Protein AF-A0AA39IZP7-F1 (afdb_monomer)

Structure (mmCIF, N/CA/C/O backbone):
data_AF-A0AA39IZP7-F1
#
_entry.id   AF-A0AA39IZP7-F1
#
loop_
_atom_site.group_PDB
_atom_site.id
_atom_site.type_symbol
_atom_site.label_atom_id
_atom_site.label_alt_id
_atom_site.label_comp_id
_atom_site.label_asym_id
_atom_site.label_entity_id
_atom_site.label_seq_id
_atom_site.pdbx_PDB_ins_code
_atom_site.Cartn_x
_atom_site.Cartn_y
_atom_site.Cartn_z
_atom_site.occupancy
_atom_site.B_iso_or_equiv
_atom_site.auth_seq_id
_atom_site.auth_comp_id
_atom_site.auth_asym_id
_atom_site.auth_atom_id
_atom_site.pdbx_PDB_model_num
ATOM 1 N N . MET A 1 1 ? -2.141 -67.657 92.768 1.00 45.16 1 MET A N 1
ATOM 2 C CA . MET A 1 1 ? -2.250 -67.208 91.361 1.00 45.16 1 MET A CA 1
ATOM 3 C C . MET A 1 1 ? -2.708 -65.754 91.384 1.00 45.16 1 MET A C 1
ATOM 5 O O . MET A 1 1 ? -3.877 -65.515 91.605 1.00 45.16 1 MET A O 1
ATOM 9 N N . MET A 1 2 ? -1.840 -64.753 91.538 1.00 33.88 2 MET A N 1
ATOM 10 C CA . MET A 1 2 ? -0.719 -64.334 90.685 1.00 33.88 2 MET A CA 1
ATOM 11 C C . MET A 1 2 ? -1.188 -63.638 89.393 1.00 33.88 2 MET A C 1
ATOM 13 O O . MET A 1 2 ? -1.461 -64.330 88.425 1.00 33.88 2 MET A O 1
ATOM 17 N N . ARG A 1 3 ? -1.143 -62.286 89.435 1.00 35.78 3 ARG A N 1
ATOM 18 C CA . ARG A 1 3 ? -0.760 -61.336 88.356 1.00 35.78 3 ARG A CA 1
ATOM 19 C C . ARG A 1 3 ? -1.732 -61.235 87.151 1.00 35.78 3 ARG A C 1
ATOM 21 O O . ARG A 1 3 ? -2.250 -62.234 86.698 1.00 35.78 3 ARG A O 1
ATOM 28 N N . THR A 1 4 ? -2.055 -60.077 86.566 1.00 42.41 4 THR A N 1
ATOM 29 C CA . THR A 1 4 ? -1.317 -58.808 86.459 1.00 42.41 4 THR A CA 1
ATOM 30 C C . THR A 1 4 ? -2.225 -57.712 85.888 1.00 42.41 4 THR A C 1
ATOM 32 O O . THR A 1 4 ? -2.911 -57.923 84.895 1.00 42.41 4 THR A O 1
ATOM 35 N N . VAL A 1 5 ? -2.143 -56.530 86.495 1.00 46.50 5 VAL A N 1
ATOM 36 C CA . VAL A 1 5 ? -2.303 -55.213 85.859 1.00 46.50 5 VAL A CA 1
ATOM 37 C C . VAL A 1 5 ? -1.156 -55.009 84.856 1.00 46.50 5 VAL A C 1
ATOM 39 O O . VAL A 1 5 ? -0.044 -55.427 85.170 1.00 46.50 5 VAL A O 1
ATOM 42 N N . ASN A 1 6 ? -1.406 -54.383 83.696 1.00 38.59 6 ASN A N 1
ATOM 43 C CA . ASN A 1 6 ? -0.514 -53.417 83.015 1.00 38.59 6 ASN A CA 1
ATOM 44 C C . ASN A 1 6 ? -1.171 -52.919 81.710 1.00 38.59 6 ASN A C 1
ATOM 46 O O . ASN A 1 6 ? -1.618 -53.725 80.904 1.00 38.59 6 ASN A O 1
ATOM 50 N N . LEU A 1 7 ? -1.447 -51.619 81.562 1.00 38.25 7 LEU A N 1
ATOM 51 C CA . LEU A 1 7 ? -0.525 -50.533 81.166 1.00 38.25 7 LEU A CA 1
ATOM 52 C C . LEU A 1 7 ? -0.015 -50.674 79.724 1.00 38.25 7 LEU A C 1
ATOM 54 O O . LEU A 1 7 ? 0.771 -51.579 79.457 1.00 38.25 7 LEU A O 1
ATOM 58 N N . SER A 1 8 ? -0.380 -49.721 78.854 1.00 38.19 8 SER A N 1
ATOM 59 C CA . SER A 1 8 ? 0.515 -48.960 77.945 1.00 38.19 8 SER A CA 1
ATOM 60 C C . SER A 1 8 ? -0.336 -48.163 76.944 1.00 38.19 8 SER A C 1
ATOM 62 O O . SER A 1 8 ? -1.109 -48.746 76.200 1.00 38.19 8 SER A O 1
ATOM 64 N N . PHE A 1 9 ? -0.453 -46.840 77.076 1.00 36.88 9 PHE A N 1
ATOM 65 C CA . PHE A 1 9 ? 0.483 -45.764 76.693 1.00 36.88 9 PHE A CA 1
ATOM 66 C C . PHE A 1 9 ? 0.055 -45.102 75.370 1.00 36.88 9 PHE A C 1
ATOM 68 O O . PHE A 1 9 ? 0.127 -45.699 74.307 1.00 36.88 9 PHE A O 1
ATOM 75 N N . ALA A 1 10 ? -0.411 -43.858 75.512 1.00 47.16 10 ALA A N 1
ATOM 76 C CA . ALA A 1 10 ? -0.280 -42.710 74.613 1.00 47.16 10 ALA A CA 1
ATOM 77 C C . ALA A 1 10 ? -0.063 -42.943 73.101 1.00 47.16 10 ALA A C 1
ATOM 79 O O . ALA A 1 10 ? 1.008 -43.361 72.676 1.00 47.16 10 ALA A O 1
ATOM 80 N N . LEU A 1 11 ? -0.992 -42.427 72.290 1.00 38.66 11 LEU A N 1
ATOM 81 C CA . LEU A 1 11 ? -0.646 -41.721 71.050 1.00 38.66 11 LEU A CA 1
ATOM 82 C C . LEU A 1 11 ? -1.736 -40.668 70.780 1.00 38.66 11 LEU A C 1
ATOM 84 O O . LEU A 1 11 ? -2.876 -40.994 70.475 1.00 38.66 11 LEU A O 1
ATOM 88 N N . LEU A 1 12 ? -1.519 -39.438 71.240 1.00 40.06 12 LEU A N 1
ATOM 89 C CA . LEU A 1 12 ? -1.163 -38.302 70.383 1.00 40.06 12 LEU A CA 1
ATOM 90 C C . LEU A 1 12 ? -2.133 -38.088 69.202 1.00 40.06 12 LEU A C 1
ATOM 92 O O . LEU A 1 12 ? -2.030 -38.712 68.153 1.00 40.06 12 LEU A O 1
ATOM 96 N N . SER A 1 13 ? -3.062 -37.156 69.425 1.00 49.19 13 SER A N 1
ATOM 97 C CA . SER A 1 13 ? -3.463 -36.086 68.503 1.00 49.19 13 SER A CA 1
ATOM 98 C C . SER A 1 13 ? -2.966 -36.183 67.055 1.00 49.19 13 SER A C 1
ATOM 100 O O . SER A 1 13 ? -1.791 -35.929 66.829 1.00 49.19 13 SER A O 1
ATOM 102 N N . VAL A 1 14 ? -3.877 -36.339 66.090 1.00 45.97 14 VAL A N 1
ATOM 103 C CA . VAL A 1 14 ? -3.939 -35.467 64.899 1.00 45.97 14 VAL A CA 1
ATOM 104 C C . VAL A 1 14 ? -5.389 -35.459 64.395 1.00 45.97 14 VAL A C 1
ATOM 106 O O . VAL A 1 14 ? -5.770 -36.220 63.509 1.00 45.97 14 VAL A O 1
ATOM 109 N N . LEU A 1 15 ? -6.230 -34.592 64.966 1.00 46.38 15 LEU A N 1
ATOM 110 C CA . LEU A 1 15 ? -7.414 -34.128 64.249 1.00 46.38 15 LEU A CA 1
ATOM 111 C C . LEU A 1 15 ? -6.874 -33.203 63.153 1.00 46.38 15 LEU A C 1
ATOM 113 O O . LEU A 1 15 ? -6.526 -32.056 63.431 1.00 46.38 15 LEU A O 1
ATOM 117 N N . ASN A 1 16 ? -6.697 -33.733 61.942 1.00 46.88 16 ASN A N 1
ATOM 118 C CA . ASN A 1 16 ? -6.329 -32.934 60.779 1.00 46.88 16 ASN A CA 1
ATOM 119 C C . ASN A 1 16 ? -7.486 -31.975 60.485 1.00 46.88 16 ASN A C 1
ATOM 121 O O . ASN A 1 16 ? -8.409 -32.293 59.736 1.00 46.88 16 ASN A O 1
ATOM 125 N N . PHE A 1 17 ? -7.424 -30.791 61.091 1.00 46.75 17 PHE A N 1
ATOM 126 C CA . PHE A 1 17 ? -8.007 -29.584 60.535 1.00 46.75 17 PHE A CA 1
ATOM 127 C C . PHE A 1 17 ? -7.365 -29.387 59.155 1.00 46.75 17 PHE A C 1
ATOM 129 O O . PHE A 1 17 ? -6.347 -28.717 59.012 1.00 46.75 17 PHE A O 1
ATOM 136 N N . PHE A 1 18 ? -7.957 -29.980 58.119 1.00 47.97 18 PHE A N 1
ATOM 137 C CA . PHE A 1 18 ? -7.822 -29.459 56.765 1.00 47.97 18 PHE A CA 1
ATOM 138 C C . PHE A 1 18 ? -8.618 -28.151 56.713 1.00 47.97 18 PHE A C 1
ATOM 140 O O . PHE A 1 18 ? -9.682 -28.058 56.108 1.00 47.97 18 PHE A O 1
ATOM 147 N N . THR A 1 19 ? -8.112 -27.114 57.385 1.00 54.50 19 THR A N 1
ATOM 148 C CA . THR A 1 19 ? -8.356 -25.747 56.941 1.00 54.50 19 THR A CA 1
ATOM 149 C C . THR A 1 19 ? -7.751 -25.668 55.555 1.00 54.50 19 THR A C 1
ATOM 151 O O . THR A 1 19 ? -6.537 -25.529 55.405 1.00 54.50 19 THR A O 1
ATOM 154 N N . GLY A 1 20 ? -8.594 -25.824 54.536 1.00 53.75 20 GLY A N 1
ATOM 155 C CA . GLY A 1 20 ? -8.266 -25.339 53.211 1.00 53.75 20 GLY A CA 1
ATOM 156 C C . GLY A 1 20 ? -7.895 -23.877 53.383 1.00 53.75 20 GLY A C 1
ATOM 157 O O . GLY A 1 20 ? -8.749 -23.051 53.697 1.00 53.75 20 GLY A O 1
ATOM 158 N N . TYR A 1 21 ? -6.607 -23.570 53.263 1.00 53.75 21 TYR A N 1
ATOM 159 C CA . TYR A 1 21 ? -6.165 -22.206 53.075 1.00 53.75 21 TYR A CA 1
ATOM 160 C C . TYR A 1 21 ? -6.744 -21.777 51.731 1.00 53.75 21 TYR A C 1
ATOM 162 O O . TYR A 1 21 ? -6.144 -21.984 50.679 1.00 53.75 21 TYR A O 1
ATOM 170 N N . THR A 1 22 ? -7.951 -21.215 51.747 1.00 51.94 22 THR A N 1
ATOM 171 C CA . THR A 1 22 ? -8.350 -20.296 50.696 1.00 51.94 22 THR A CA 1
ATOM 172 C C . THR A 1 22 ? -7.320 -19.184 50.769 1.00 51.94 22 THR A C 1
ATOM 174 O O . THR A 1 22 ? -7.308 -18.411 51.730 1.00 51.94 22 THR A O 1
ATOM 177 N N . PHE A 1 23 ? -6.395 -19.152 49.814 1.00 56.09 23 PHE A N 1
ATOM 178 C CA . PHE A 1 23 ? -5.577 -17.975 49.592 1.00 56.09 23 PHE A CA 1
ATOM 179 C C . PHE A 1 23 ? -6.547 -16.843 49.262 1.00 56.09 23 PHE A C 1
ATOM 181 O O . PHE A 1 23 ? -6.962 -16.680 48.120 1.00 56.09 23 PHE A O 1
ATOM 188 N N . SER A 1 24 ? -6.966 -16.096 50.281 1.00 52.94 24 SER A N 1
ATOM 189 C CA . SER A 1 24 ? -7.618 -14.816 50.078 1.00 52.94 24 SER A CA 1
ATOM 190 C C . SER A 1 24 ? -6.504 -13.885 49.631 1.00 52.94 24 SER A C 1
ATOM 192 O O . SER A 1 24 ? -5.739 -13.368 50.448 1.00 52.94 24 SER A O 1
ATOM 194 N N . GLN A 1 25 ? -6.307 -13.790 48.318 1.00 62.78 25 GLN A N 1
ATOM 195 C CA . GLN A 1 25 ? -5.457 -12.744 47.787 1.00 62.78 25 GLN A CA 1
ATOM 196 C C . GLN A 1 25 ? -6.156 -11.430 48.110 1.00 62.78 25 GLN A C 1
ATOM 198 O O . GLN A 1 25 ? -7.318 -11.237 47.757 1.00 62.78 25 GLN A O 1
ATOM 203 N N . VAL A 1 26 ? -5.462 -10.539 48.818 1.00 52.69 26 VAL A N 1
ATOM 204 C CA . VAL A 1 26 ? -5.888 -9.145 48.895 1.00 52.69 26 VAL A CA 1
ATOM 205 C C . VAL A 1 26 ? -5.940 -8.667 47.452 1.00 52.69 26 VAL A C 1
ATOM 207 O O . VAL A 1 26 ? -4.900 -8.555 46.806 1.00 52.69 26 VAL A O 1
ATOM 210 N N . THR A 1 27 ? -7.142 -8.448 46.926 1.00 57.59 27 THR A N 1
ATOM 211 C CA . THR A 1 27 ? -7.325 -7.842 45.613 1.00 57.59 27 THR A CA 1
ATOM 212 C C . THR A 1 27 ? -6.821 -6.412 45.726 1.00 57.59 27 THR A C 1
ATOM 214 O O . THR A 1 27 ? -7.551 -5.514 46.148 1.00 57.59 27 THR A O 1
ATOM 217 N N . SER A 1 28 ? -5.541 -6.190 45.433 1.00 63.62 28 SER A N 1
ATOM 218 C CA . SER A 1 28 ? -5.051 -4.842 45.200 1.00 63.62 28 SER A CA 1
ATOM 219 C C . SER A 1 28 ? -5.748 -4.359 43.936 1.00 63.62 28 SER A C 1
ATOM 221 O O . SER A 1 28 ? -5.435 -4.830 42.842 1.00 63.62 28 SER A O 1
ATOM 223 N N . ILE A 1 29 ? -6.737 -3.480 44.097 1.00 67.38 29 ILE A N 1
ATOM 224 C CA . ILE A 1 29 ? -7.326 -2.764 42.970 1.00 67.38 29 ILE A CA 1
ATOM 225 C C . ILE A 1 29 ? -6.191 -2.086 42.186 1.00 67.38 29 ILE A C 1
ATOM 227 O O . ILE A 1 29 ? -5.282 -1.528 42.815 1.00 67.38 29 ILE A O 1
ATOM 231 N N . PRO A 1 30 ? -6.187 -2.168 40.843 1.00 71.75 30 PRO A N 1
ATOM 232 C CA . PRO A 1 30 ? -5.230 -1.429 40.036 1.00 71.75 30 PRO A CA 1
ATOM 233 C C . PRO A 1 30 ? -5.264 0.051 40.416 1.00 71.75 30 PRO A C 1
ATOM 235 O O . PRO A 1 30 ? -6.321 0.583 40.760 1.00 71.75 30 PRO A O 1
ATOM 238 N N . TYR A 1 31 ? -4.113 0.719 40.348 1.00 80.75 31 TYR A N 1
ATOM 239 C CA . TYR A 1 31 ? -4.096 2.173 40.447 1.00 80.75 31 TYR A CA 1
ATOM 240 C C . TYR A 1 31 ? -4.963 2.753 39.321 1.00 80.75 31 TYR A C 1
ATOM 242 O O . TYR A 1 31 ? -4.819 2.364 38.161 1.00 80.75 31 TYR A O 1
ATOM 250 N N . ASP A 1 32 ? -5.875 3.648 39.682 1.00 86.31 32 ASP A N 1
ATOM 251 C CA . ASP A 1 32 ? -6.824 4.292 38.777 1.00 86.31 32 ASP A CA 1
ATOM 252 C C . ASP A 1 32 ? -6.607 5.816 38.847 1.00 86.31 32 ASP A C 1
ATOM 254 O O . ASP A 1 32 ? -6.690 6.381 39.946 1.00 86.31 32 ASP A O 1
ATOM 258 N N . PRO A 1 33 ? -6.273 6.493 37.732 1.00 90.31 33 PRO A N 1
ATOM 259 C CA . PRO A 1 33 ? -6.048 5.938 36.392 1.00 90.31 33 PRO A CA 1
ATOM 260 C C . PRO A 1 33 ? -4.681 5.244 36.253 1.00 90.31 33 PRO A C 1
ATOM 262 O O . PRO A 1 33 ? -3.705 5.624 36.906 1.00 90.31 33 PRO A O 1
ATOM 265 N N . SER A 1 34 ? -4.580 4.266 35.347 1.00 92.88 34 SER A N 1
ATOM 266 C CA . SER A 1 34 ? -3.297 3.667 34.933 1.00 92.88 34 SER A CA 1
ATOM 267 C C . SER A 1 34 ? -3.192 3.489 33.415 1.00 92.88 34 SER A C 1
ATOM 269 O O . SER A 1 34 ? -4.206 3.291 32.748 1.00 92.88 34 SER A O 1
ATOM 271 N N . PRO A 1 35 ? -1.977 3.566 32.838 1.00 93.38 35 PRO A N 1
ATOM 272 C CA . PRO A 1 35 ? -1.781 3.317 31.416 1.00 93.38 35 PRO A CA 1
ATOM 273 C C . PRO A 1 35 ? -1.921 1.825 31.094 1.00 93.38 35 PRO A C 1
ATOM 275 O O . PRO A 1 35 ? -1.500 0.962 31.867 1.00 93.38 35 PRO A O 1
ATOM 278 N N . TYR A 1 36 ? -2.444 1.536 29.910 1.00 92.50 36 TYR A N 1
ATOM 279 C CA . TYR A 1 36 ? -2.572 0.204 29.340 1.00 92.50 36 TYR A CA 1
ATOM 280 C C . TYR A 1 36 ? -2.120 0.218 27.877 1.00 92.50 36 TYR A C 1
ATOM 282 O O . TYR A 1 36 ? -2.320 1.192 27.153 1.00 92.50 36 TYR A O 1
ATOM 290 N N . ALA A 1 37 ? -1.506 -0.870 27.431 1.00 93.62 37 ALA A N 1
ATOM 291 C CA . ALA A 1 37 ? -1.186 -1.066 26.027 1.00 93.62 37 ALA A CA 1
ATOM 292 C C . ALA A 1 37 ? -1.442 -2.523 25.653 1.00 93.62 37 ALA A C 1
ATOM 294 O O . ALA A 1 37 ? -1.097 -3.428 26.416 1.00 93.62 37 ALA A O 1
ATOM 295 N N . ALA A 1 38 ? -2.019 -2.731 24.476 1.00 92.25 38 ALA A N 1
ATOM 296 C CA . ALA A 1 38 ? -2.272 -4.047 23.913 1.00 92.25 38 ALA A CA 1
ATOM 297 C C . ALA A 1 38 ? -1.827 -4.091 22.456 1.00 92.25 38 ALA A C 1
ATOM 299 O O . ALA A 1 38 ? -1.949 -3.110 21.727 1.00 92.25 38 ALA A O 1
ATOM 300 N N . VAL A 1 39 ? -1.326 -5.251 22.050 1.00 93.88 39 VAL A N 1
ATOM 301 C CA . VAL A 1 39 ? -1.156 -5.631 20.650 1.00 93.88 39 VAL A CA 1
ATOM 302 C C . VAL A 1 39 ? -1.759 -7.018 20.513 1.00 93.88 39 VAL A C 1
ATOM 304 O O . VAL A 1 39 ? -1.524 -7.879 21.368 1.00 93.88 39 VAL A O 1
ATOM 307 N N . GLY A 1 40 ? -2.556 -7.232 19.478 1.00 93.56 40 GLY A N 1
ATOM 308 C CA . GLY A 1 40 ? -3.093 -8.549 19.181 1.00 93.56 40 GLY A CA 1
ATOM 309 C C . GLY A 1 40 ? -4.097 -8.521 18.046 1.00 93.56 40 GLY A C 1
ATOM 310 O O . GLY A 1 40 ? -4.432 -7.460 17.516 1.00 93.56 40 GLY A O 1
ATOM 311 N N . TYR A 1 41 ? -4.586 -9.707 17.706 1.00 94.81 41 TYR A N 1
ATOM 312 C CA . TYR A 1 41 ? -5.598 -9.863 16.677 1.00 94.81 41 TYR A CA 1
ATOM 313 C C . TYR A 1 41 ? -6.939 -9.283 17.123 1.00 94.81 41 TYR A C 1
ATOM 315 O O . TYR A 1 41 ? -7.382 -9.475 18.262 1.00 94.81 41 TYR A O 1
ATOM 323 N N . ILE A 1 42 ? -7.584 -8.588 16.195 1.00 95.06 42 ILE A N 1
ATOM 324 C CA . ILE A 1 42 ? -8.952 -8.116 16.324 1.00 95.06 42 ILE A CA 1
ATOM 325 C C . ILE A 1 42 ? -9.846 -9.351 16.317 1.00 95.06 42 ILE A C 1
ATOM 327 O O . ILE A 1 42 ? -9.845 -10.137 15.375 1.00 95.06 42 ILE A O 1
ATOM 331 N N . THR A 1 43 ? -10.596 -9.532 17.397 1.00 94.69 43 THR A N 1
ATOM 332 C CA . THR A 1 43 ? -11.578 -10.622 17.544 1.00 94.69 43 THR A CA 1
ATOM 333 C C . THR A 1 43 ? -13.012 -10.130 17.379 1.00 94.69 43 THR A C 1
ATOM 335 O O . THR A 1 43 ? -13.923 -10.923 17.159 1.00 94.69 43 THR A O 1
ATOM 338 N N . GLY A 1 44 ? -13.205 -8.815 17.453 1.00 94.44 44 GLY A N 1
ATOM 339 C CA . GLY A 1 44 ? -14.473 -8.140 17.251 1.00 94.44 44 GLY A CA 1
ATOM 340 C C . GLY A 1 44 ? -14.278 -6.631 17.314 1.00 94.44 44 GLY A C 1
ATOM 341 O O . GLY A 1 44 ? -13.330 -6.137 17.924 1.00 94.44 44 GLY A O 1
ATOM 342 N N . ALA A 1 45 ? -15.175 -5.908 16.664 1.00 96.00 45 ALA A N 1
ATOM 343 C CA . ALA A 1 45 ? -15.270 -4.464 16.735 1.00 96.00 45 ALA A CA 1
ATOM 344 C C . ALA A 1 45 ? -16.736 -4.071 16.534 1.00 96.00 45 ALA A C 1
ATOM 346 O O . ALA A 1 45 ? -17.472 -4.756 15.820 1.00 96.00 45 ALA A O 1
ATOM 347 N N . THR A 1 46 ? -17.170 -3.003 17.191 1.00 96.44 46 THR A N 1
ATOM 348 C CA . THR A 1 46 ? -18.541 -2.495 17.097 1.00 96.44 46 THR A CA 1
ATOM 349 C C . THR A 1 46 ? -18.544 -1.000 16.824 1.00 96.44 46 THR A C 1
ATOM 351 O O . THR A 1 46 ? -17.567 -0.301 17.108 1.00 96.44 46 THR A O 1
ATOM 354 N N . LEU A 1 47 ? -19.664 -0.520 16.293 1.00 97.00 47 LEU A N 1
ATOM 355 C CA . LEU A 1 47 ? -19.944 0.887 16.060 1.00 97.00 47 LEU A CA 1
ATOM 356 C C . LEU A 1 47 ? -21.202 1.270 16.843 1.00 97.00 47 LEU A C 1
ATOM 358 O O . LEU A 1 47 ? -22.252 0.654 16.660 1.00 97.00 47 LEU A O 1
ATOM 362 N N . ASP A 1 48 ? -21.116 2.287 17.702 1.00 96.00 48 ASP A N 1
ATOM 363 C CA . ASP A 1 48 ? -22.234 2.657 18.587 1.00 96.00 48 ASP A CA 1
ATOM 364 C C . ASP A 1 48 ? -23.420 3.269 17.820 1.00 96.00 48 ASP A C 1
ATOM 366 O O . ASP A 1 48 ? -24.579 3.138 18.216 1.00 96.00 48 ASP A O 1
ATOM 370 N N . ASN A 1 49 ? -23.129 3.987 16.734 1.00 94.00 49 ASN A N 1
ATOM 371 C CA . ASN A 1 49 ? -24.116 4.700 15.925 1.00 94.00 49 ASN A CA 1
ATOM 372 C C . ASN A 1 49 ? -23.593 4.880 14.497 1.00 94.00 49 ASN A C 1
ATOM 374 O O . ASN A 1 49 ? -22.711 5.709 14.279 1.00 94.00 49 ASN A O 1
ATOM 378 N N . SER A 1 50 ? -24.162 4.153 13.534 1.00 91.12 50 SER A N 1
ATOM 379 C CA . SER A 1 50 ? -23.752 4.220 12.124 1.00 91.12 50 SER A CA 1
ATOM 380 C C . SER A 1 50 ? -24.102 5.536 11.427 1.00 91.12 50 SER A C 1
ATOM 382 O O . SER A 1 50 ? -23.535 5.854 10.391 1.00 91.12 50 SER A O 1
ATOM 384 N N . SER A 1 51 ? -25.000 6.344 11.999 1.00 91.25 51 SER A N 1
ATOM 385 C CA . SER A 1 51 ? -25.354 7.658 11.445 1.00 91.25 51 SER A CA 1
A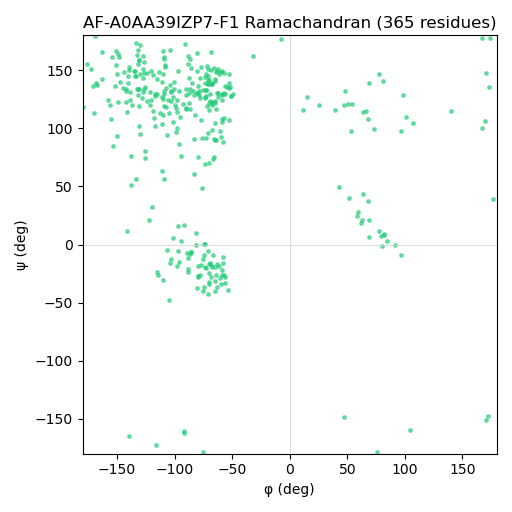TOM 386 C C . SER A 1 51 ? -24.422 8.793 11.897 1.00 91.25 51 SER A C 1
ATOM 388 O O . SER A 1 51 ? -24.580 9.922 11.434 1.00 91.25 51 SER A O 1
ATOM 390 N N . ASP A 1 52 ? -23.484 8.541 12.818 1.00 93.88 52 ASP A N 1
ATOM 391 C CA . ASP A 1 52 ? -22.511 9.534 13.295 1.00 93.88 52 ASP A CA 1
ATOM 392 C C . ASP A 1 52 ? -21.103 9.181 12.802 1.00 93.88 52 ASP A C 1
ATOM 394 O O . ASP A 1 52 ? -20.490 8.222 13.261 1.00 93.88 52 ASP A O 1
ATOM 398 N N . ILE A 1 53 ? -20.554 9.993 11.897 1.00 92.19 53 ILE A N 1
ATOM 399 C CA . ILE A 1 53 ? -19.212 9.770 11.336 1.00 92.19 53 ILE A CA 1
ATOM 400 C C . ILE A 1 53 ? -18.115 9.781 12.414 1.00 92.19 53 ILE A C 1
ATOM 402 O O . ILE A 1 53 ? -17.111 9.089 12.290 1.00 92.19 53 ILE A O 1
ATOM 406 N N . LEU A 1 54 ? -18.301 10.509 13.518 1.00 95.56 54 LEU A N 1
ATOM 407 C CA . LEU A 1 54 ? -17.333 10.535 14.620 1.00 95.56 54 LEU A CA 1
ATOM 408 C C . LEU A 1 54 ? -17.705 9.566 15.744 1.00 95.56 54 LEU A C 1
ATOM 410 O O . LEU A 1 54 ? -17.187 9.707 16.853 1.00 95.56 54 LEU A O 1
ATOM 414 N N . SER A 1 55 ? -18.607 8.618 15.485 1.00 96.25 55 SER A N 1
ATOM 415 C CA . SER A 1 55 ? -19.055 7.648 16.478 1.00 96.25 55 SER A CA 1
ATOM 416 C C . SER A 1 55 ? -17.902 6.815 17.031 1.00 96.25 55 SER A C 1
ATOM 418 O O . SER A 1 55 ? -16.892 6.579 16.368 1.00 96.25 55 SER A O 1
ATOM 420 N N . GLY A 1 56 ? -18.063 6.413 18.287 1.00 96.62 56 GLY A N 1
ATOM 421 C CA . GLY A 1 56 ? -17.172 5.478 18.952 1.00 96.62 56 GLY A CA 1
ATOM 422 C C . GLY A 1 56 ? -17.656 4.041 18.795 1.00 96.62 56 GLY A C 1
ATOM 423 O O . GLY A 1 56 ? -18.468 3.713 17.927 1.00 96.62 56 GLY A O 1
ATOM 424 N N . GLY A 1 57 ? -17.162 3.184 19.671 1.00 96.88 57 GLY A N 1
ATOM 425 C CA . GLY A 1 57 ? -17.595 1.801 19.742 1.00 96.88 57 GLY A CA 1
ATOM 426 C C . GLY A 1 57 ? -16.714 0.989 20.668 1.00 96.88 57 GLY A C 1
ATOM 427 O O . GLY A 1 57 ? -16.114 1.512 21.613 1.00 96.88 57 GLY A O 1
ATOM 428 N N . THR A 1 58 ? -16.597 -0.300 20.383 1.00 97.38 58 THR A N 1
ATOM 429 C CA . THR A 1 58 ? -15.710 -1.199 21.122 1.00 97.38 58 THR A CA 1
ATOM 430 C C . THR A 1 58 ? -14.784 -1.948 20.182 1.00 97.38 58 THR A C 1
ATOM 432 O O . THR A 1 58 ? -15.147 -2.269 19.055 1.00 97.38 58 THR A O 1
ATOM 435 N N . LEU A 1 59 ? -13.578 -2.231 20.660 1.00 97.38 59 LEU A N 1
ATOM 436 C CA . LEU A 1 59 ? -12.577 -3.047 19.991 1.00 97.38 59 LEU A CA 1
ATOM 437 C C . LEU A 1 59 ? -12.178 -4.190 20.923 1.00 97.38 59 LEU A C 1
ATOM 439 O O . LEU A 1 59 ? -11.730 -3.949 22.044 1.00 97.38 59 LEU A O 1
ATOM 443 N N . SER A 1 60 ? -12.313 -5.423 20.451 1.00 96.06 60 SER A N 1
ATOM 444 C CA . SER A 1 60 ? -12.035 -6.630 21.223 1.00 96.06 60 SER A CA 1
ATOM 445 C C . SER A 1 60 ? -10.715 -7.257 20.777 1.00 96.06 60 SER A C 1
ATOM 447 O O . SER A 1 60 ? -10.604 -7.781 19.663 1.00 96.06 60 SER A O 1
ATOM 449 N N . ILE A 1 61 ? -9.716 -7.254 21.662 1.00 94.44 61 ILE A N 1
ATOM 450 C CA . ILE A 1 61 ? 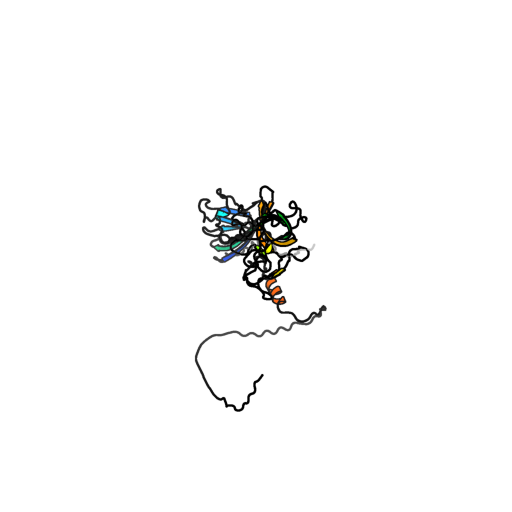-8.394 -7.866 21.442 1.00 94.44 61 ILE A CA 1
ATOM 451 C C . ILE A 1 61 ? -8.099 -8.796 22.616 1.00 94.44 61 ILE A C 1
ATOM 453 O O . ILE A 1 61 ? -8.226 -8.388 23.767 1.00 94.44 61 ILE A O 1
ATOM 457 N N . ASN A 1 62 ? -7.668 -10.034 22.357 1.00 87.81 62 ASN A N 1
ATOM 458 C CA . ASN A 1 62 ? -7.313 -11.002 23.409 1.00 87.81 62 ASN A CA 1
ATOM 459 C C . ASN A 1 62 ? -8.415 -11.181 24.484 1.00 87.81 62 ASN A C 1
ATOM 461 O O . ASN A 1 62 ? -8.109 -11.252 25.675 1.00 87.81 62 ASN A O 1
ATOM 465 N N . ASN A 1 63 ? -9.693 -11.212 24.076 1.00 87.00 63 ASN A N 1
ATOM 466 C CA . ASN A 1 63 ? -10.864 -11.278 24.968 1.00 87.00 63 ASN A CA 1
ATOM 467 C C . ASN A 1 63 ? -11.032 -10.075 25.924 1.00 87.00 63 ASN A C 1
ATOM 469 O O . ASN A 1 63 ? -11.747 -10.184 26.922 1.00 87.00 63 ASN A O 1
ATOM 473 N N . LEU A 1 64 ? -10.392 -8.940 25.638 1.00 92.06 64 LEU A N 1
ATOM 474 C CA . LEU A 1 64 ? -10.587 -7.678 26.347 1.00 92.06 64 LEU A CA 1
ATOM 475 C C . LEU A 1 64 ? -11.290 -6.676 25.439 1.00 92.06 64 LEU A C 1
ATOM 477 O O . LEU A 1 64 ? -10.810 -6.394 24.342 1.00 92.06 64 LEU A O 1
ATOM 481 N N . ASP A 1 65 ? -12.384 -6.112 25.942 1.00 95.88 65 ASP A N 1
ATOM 482 C CA . ASP A 1 65 ? -13.105 -5.037 25.273 1.00 95.88 65 ASP A CA 1
ATOM 483 C C . ASP A 1 65 ? -12.510 -3.688 25.671 1.00 95.88 65 ASP A C 1
ATOM 485 O O . ASP A 1 65 ? -12.452 -3.316 26.849 1.00 95.88 65 ASP A O 1
ATOM 489 N N . ILE A 1 66 ? -12.059 -2.954 24.662 1.00 97.50 66 ILE A N 1
ATOM 490 C CA . ILE A 1 66 ? -11.507 -1.615 24.785 1.00 97.50 66 ILE A CA 1
ATOM 491 C C . ILE A 1 66 ? -12.503 -0.644 24.161 1.00 97.50 66 ILE A C 1
ATOM 493 O O . ILE A 1 66 ? -12.898 -0.794 23.007 1.00 97.50 66 ILE A O 1
ATOM 497 N N . ILE A 1 67 ? -12.910 0.362 24.926 1.00 97.94 67 ILE A N 1
ATOM 498 C CA . ILE A 1 67 ? -13.809 1.417 24.470 1.00 97.94 67 ILE A CA 1
ATOM 499 C C . ILE A 1 67 ? -13.041 2.332 23.524 1.00 97.94 67 ILE A C 1
ATOM 501 O O . ILE A 1 67 ? -11.987 2.866 23.884 1.00 97.94 67 ILE A O 1
ATOM 505 N N . ILE A 1 68 ? -13.611 2.549 22.345 1.00 97.88 68 ILE A N 1
ATOM 506 C CA . ILE A 1 68 ? -13.198 3.563 21.387 1.00 97.88 68 ILE A CA 1
ATOM 507 C C . ILE A 1 68 ? -14.072 4.799 21.616 1.00 97.88 68 ILE A C 1
ATOM 509 O O . ILE A 1 68 ? -15.271 4.757 21.339 1.00 97.88 68 ILE A O 1
ATOM 513 N N . PRO A 1 69 ? -13.528 5.904 22.156 1.00 97.19 69 PRO A N 1
ATOM 514 C CA . PRO A 1 69 ? -14.312 7.109 22.375 1.00 97.19 69 PRO A CA 1
ATOM 515 C C . PRO A 1 69 ? -14.780 7.737 21.064 1.00 97.19 69 PRO A C 1
ATOM 517 O O . PRO A 1 69 ? -14.079 7.710 20.053 1.00 97.19 69 PRO A O 1
ATOM 520 N N . ARG A 1 70 ? -15.919 8.428 21.128 1.00 96.88 70 ARG A N 1
ATOM 521 C CA . ARG A 1 70 ? -16.362 9.346 20.075 1.00 96.88 70 ARG A CA 1
ATOM 522 C C . ARG A 1 70 ? -15.258 10.361 19.736 1.00 96.88 70 ARG A C 1
ATOM 524 O O . ARG A 1 70 ? -14.643 10.932 20.641 1.00 96.88 70 ARG A O 1
ATOM 531 N N . ASN A 1 71 ? -15.080 10.657 18.452 1.00 95.81 71 ASN A N 1
ATOM 532 C CA . ASN A 1 71 ? -14.028 11.503 17.867 1.00 95.81 71 ASN A CA 1
ATOM 533 C C . ASN A 1 71 ? -12.602 10.930 17.934 1.00 95.81 71 ASN A C 1
ATOM 535 O O . ASN A 1 71 ? -11.662 11.652 17.590 1.00 95.81 71 ASN A O 1
ATOM 539 N N . LEU A 1 72 ? -12.405 9.681 18.374 1.00 95.75 72 LEU A N 1
ATOM 540 C CA . LEU A 1 72 ? -11.100 9.047 18.221 1.00 95.75 72 LEU A CA 1
ATOM 541 C C . LEU A 1 72 ? -10.854 8.758 16.737 1.00 95.75 72 LEU A C 1
ATOM 543 O O . LEU A 1 72 ? -11.687 8.148 16.068 1.00 95.75 72 LEU A O 1
ATOM 547 N N . LEU A 1 73 ? -9.691 9.181 16.250 1.00 95.50 73 LEU A N 1
ATOM 548 C CA . LEU A 1 73 ? -9.206 8.834 14.922 1.00 95.50 73 LEU A CA 1
ATOM 549 C C . LEU A 1 73 ? -8.180 7.708 15.032 1.00 95.50 73 LEU A C 1
ATOM 551 O O . LEU A 1 73 ? -7.343 7.694 15.938 1.00 95.50 73 LEU A O 1
ATOM 555 N N . VAL A 1 74 ? -8.261 6.777 14.096 1.00 94.88 74 VAL A N 1
ATOM 556 C CA . VAL A 1 74 ? -7.418 5.596 13.978 1.00 94.88 74 VAL A CA 1
ATOM 557 C C . VAL A 1 74 ? -6.293 5.857 12.986 1.00 94.88 74 VAL A C 1
ATOM 559 O O . VAL A 1 74 ? -6.430 6.606 12.016 1.00 94.88 74 VAL A O 1
ATOM 562 N N . ASN A 1 75 ? -5.165 5.206 13.229 1.00 93.12 75 ASN A N 1
ATOM 563 C CA . ASN A 1 75 ? -4.026 5.183 12.334 1.00 93.12 75 ASN A CA 1
ATOM 564 C C . ASN A 1 75 ? -4.034 3.884 11.513 1.00 93.12 75 ASN A C 1
ATOM 566 O O . ASN A 1 75 ? -3.891 2.796 12.072 1.00 93.12 75 ASN A O 1
ATOM 570 N N . THR A 1 76 ? -4.152 3.994 10.192 1.00 90.69 76 THR A N 1
ATOM 571 C CA . THR A 1 76 ? -3.771 2.916 9.265 1.00 90.69 76 THR A CA 1
ATOM 572 C C . THR A 1 76 ? -2.300 3.112 8.864 1.00 90.69 76 THR A C 1
ATOM 574 O O . THR A 1 76 ? -1.692 4.117 9.254 1.00 90.69 76 THR A O 1
ATOM 577 N N . PRO A 1 77 ? -1.663 2.177 8.131 1.00 85.56 77 PRO A N 1
ATOM 578 C CA . PRO A 1 77 ? -0.238 2.292 7.818 1.00 85.56 77 PRO A CA 1
ATOM 579 C C . PRO A 1 77 ? 0.168 3.587 7.098 1.00 85.56 77 PRO A C 1
ATOM 581 O O . PRO A 1 77 ? 1.258 4.095 7.359 1.00 85.56 77 PRO A O 1
ATOM 584 N N . SER A 1 78 ? -0.706 4.137 6.251 1.00 82.62 78 SER A N 1
ATOM 585 C CA . SER A 1 78 ? -0.428 5.361 5.482 1.00 82.62 78 SER A CA 1
ATOM 586 C C . SER A 1 78 ? -1.318 6.545 5.841 1.00 82.62 78 SER A C 1
ATOM 588 O O . SER A 1 78 ? -0.910 7.682 5.623 1.00 82.62 78 SER A O 1
ATOM 590 N N . LEU A 1 79 ? -2.514 6.320 6.396 1.00 83.94 79 LEU A N 1
ATOM 591 C CA . LEU A 1 79 ? -3.425 7.400 6.768 1.00 83.94 79 LEU A CA 1
ATOM 592 C C . LEU A 1 79 ? -3.444 7.581 8.283 1.00 83.94 79 LEU A C 1
ATOM 594 O O . LEU A 1 79 ? -3.738 6.670 9.057 1.00 83.94 79 LEU A O 1
ATOM 598 N N . THR A 1 80 ? -3.159 8.804 8.720 1.00 78.19 80 THR A N 1
ATOM 599 C CA . THR A 1 80 ? -3.107 9.167 10.138 1.00 78.19 80 THR A CA 1
ATOM 600 C C . THR A 1 80 ? -4.288 10.054 10.527 1.00 78.19 80 THR A C 1
ATOM 602 O O . THR A 1 80 ? -4.056 11.174 10.968 1.00 78.19 80 THR A O 1
ATOM 605 N N . ALA A 1 81 ? -5.530 9.611 10.301 1.00 86.56 81 ALA A N 1
ATOM 606 C CA . ALA A 1 81 ? -6.758 10.306 10.730 1.00 86.56 81 ALA A CA 1
ATOM 607 C C . ALA A 1 81 ? -8.048 9.589 10.258 1.00 86.56 81 ALA A C 1
ATOM 609 O O . ALA A 1 81 ? -8.994 10.256 9.851 1.00 86.56 81 ALA A O 1
ATOM 610 N N . VAL A 1 82 ? -8.104 8.255 10.269 1.00 93.12 82 VAL A N 1
ATOM 611 C CA . VAL A 1 82 ? -9.300 7.521 9.808 1.00 93.12 82 VAL A CA 1
ATOM 612 C C . VAL A 1 82 ? -10.363 7.548 10.903 1.00 93.12 82 VAL A C 1
ATOM 614 O O . VAL A 1 82 ? -10.058 7.244 12.059 1.00 93.12 82 VAL A O 1
ATOM 617 N N . ALA A 1 83 ? -11.597 7.939 10.592 1.00 94.75 83 ALA A N 1
ATOM 618 C CA . ALA A 1 83 ? -12.653 7.925 11.601 1.00 94.75 83 ALA A CA 1
ATOM 619 C C . ALA A 1 83 ? -13.032 6.475 11.938 1.00 94.75 83 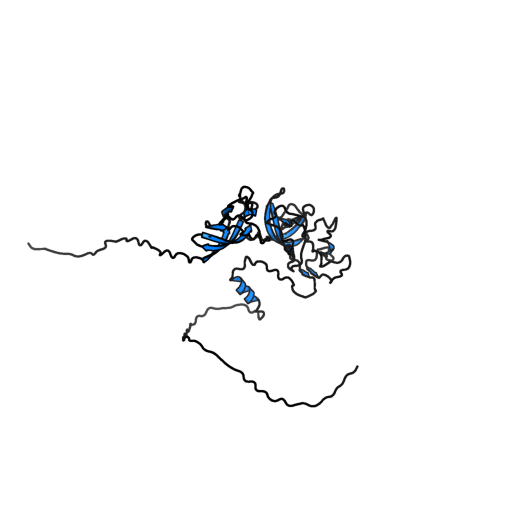ALA A C 1
ATOM 621 O O . ALA A 1 83 ? -13.087 5.628 11.054 1.00 94.75 83 ALA A O 1
ATOM 622 N N . TRP A 1 84 ? -13.311 6.169 13.213 1.00 95.88 84 TRP A N 1
ATOM 623 C CA . TRP A 1 84 ? -13.649 4.795 13.624 1.00 95.88 84 TRP A CA 1
ATOM 624 C C . TRP A 1 84 ? -14.802 4.202 12.804 1.00 95.88 84 TRP A C 1
ATOM 626 O O . TRP A 1 84 ? -14.738 3.042 12.415 1.00 95.88 84 TRP A O 1
ATOM 636 N N . SER A 1 85 ? -15.811 5.018 12.490 1.00 95.44 85 SER A N 1
ATOM 637 C CA . SER A 1 85 ? -16.968 4.627 11.679 1.00 95.44 85 SER A CA 1
ATOM 638 C C . SER A 1 85 ? -16.629 4.239 10.236 1.00 95.44 85 SER A C 1
ATOM 640 O O . SER A 1 85 ? -17.355 3.438 9.663 1.00 95.44 85 SER A O 1
ATOM 642 N N . GLU A 1 86 ? -15.532 4.745 9.660 1.00 94.56 86 GLU A N 1
ATOM 643 C CA . GLU A 1 86 ? -15.118 4.431 8.284 1.00 94.56 86 GLU A CA 1
ATOM 644 C C . GLU A 1 86 ? -14.621 2.986 8.149 1.00 94.56 86 GLU A C 1
ATOM 646 O O . GLU A 1 86 ? -14.572 2.456 7.048 1.00 94.56 86 GLU A O 1
ATOM 651 N N . LEU A 1 87 ? -14.290 2.322 9.262 1.00 94.94 87 LEU A N 1
ATOM 652 C CA . LEU A 1 87 ? -13.927 0.901 9.294 1.00 94.94 87 LEU A CA 1
ATOM 653 C C . LEU A 1 87 ? -15.154 -0.028 9.291 1.00 94.94 87 LEU A C 1
ATOM 655 O O . LEU A 1 87 ? -15.017 -1.222 9.567 1.00 94.94 87 LEU A O 1
ATOM 659 N N . PHE A 1 88 ? -16.351 0.512 9.050 1.00 95.62 88 PHE A N 1
ATOM 660 C CA . PHE A 1 88 ? -17.613 -0.215 9.074 1.00 95.62 88 PHE A CA 1
ATOM 661 C C . PHE A 1 88 ? -18.479 0.137 7.863 1.00 95.62 88 PHE A C 1
ATOM 663 O O . PHE A 1 88 ? -18.496 1.269 7.384 1.00 95.62 88 PHE A O 1
ATOM 670 N N . ASN A 1 89 ? -19.270 -0.836 7.426 1.00 92.94 89 ASN A N 1
ATOM 671 C CA . ASN A 1 89 ? -20.356 -0.645 6.477 1.00 92.94 89 ASN A CA 1
ATOM 672 C C . ASN A 1 89 ? -21.497 0.177 7.104 1.00 92.94 89 ASN A C 1
ATOM 674 O O . ASN A 1 89 ? -21.614 0.298 8.327 1.00 92.94 89 ASN A O 1
ATOM 678 N N . GLU A 1 90 ? -22.416 0.675 6.271 1.00 89.50 90 GLU A N 1
ATOM 679 C CA . GLU A 1 90 ? -23.594 1.440 6.722 1.00 89.50 90 GLU A CA 1
ATOM 680 C C . GLU A 1 90 ? -24.483 0.671 7.723 1.00 89.50 90 GLU A C 1
ATOM 682 O O . GLU A 1 90 ? -25.165 1.273 8.559 1.00 89.50 90 GLU A O 1
ATOM 687 N N . ASP A 1 91 ? -24.460 -0.664 7.667 1.00 90.12 91 ASP A N 1
ATOM 688 C CA . ASP A 1 91 ? -25.184 -1.555 8.579 1.00 90.12 91 ASP A CA 1
ATOM 689 C C . ASP A 1 91 ? -24.466 -1.792 9.925 1.00 90.12 91 ASP A C 1
ATOM 691 O O . ASP A 1 91 ? -25.001 -2.481 10.796 1.00 90.12 91 ASP A O 1
ATOM 695 N N . GLY A 1 92 ? -23.283 -1.197 10.121 1.00 90.50 92 GLY A N 1
ATOM 696 C CA . GLY A 1 92 ? -22.469 -1.314 11.331 1.00 90.50 92 GLY A CA 1
ATOM 697 C C . GLY A 1 92 ? -21.618 -2.584 11.401 1.00 90.50 92 GLY A C 1
ATOM 698 O O . GLY A 1 92 ? -21.037 -2.863 12.451 1.00 90.50 92 GLY A O 1
ATOM 699 N N . THR A 1 93 ? -21.538 -3.368 10.322 1.00 92.81 93 THR A N 1
ATOM 700 C CA . THR A 1 93 ? -20.599 -4.494 10.217 1.00 92.81 93 THR A CA 1
ATOM 701 C C . THR A 1 93 ? -19.200 -4.010 9.849 1.00 92.81 93 THR A C 1
ATOM 703 O O . THR A 1 93 ? -19.050 -2.999 9.177 1.00 92.81 93 THR A O 1
ATOM 706 N N . ILE A 1 94 ? -18.162 -4.714 10.304 1.00 94.25 94 ILE A N 1
ATOM 707 C CA . ILE A 1 94 ? -16.760 -4.354 10.038 1.00 94.25 94 ILE A CA 1
ATOM 708 C C . ILE A 1 94 ? -16.473 -4.432 8.531 1.00 94.25 94 ILE A C 1
ATOM 710 O O . ILE A 1 94 ? -16.734 -5.467 7.919 1.00 94.25 94 ILE A O 1
ATOM 714 N N . ASP A 1 95 ? -15.879 -3.378 7.971 1.00 93.06 95 ASP A N 1
ATOM 715 C CA . ASP A 1 95 ? -15.440 -3.275 6.574 1.00 93.06 95 ASP A CA 1
ATOM 716 C C . ASP A 1 95 ? -13.906 -3.251 6.478 1.00 93.06 95 ASP A C 1
ATOM 718 O O . ASP A 1 95 ? -13.258 -2.278 6.089 1.00 93.06 95 ASP A O 1
ATOM 722 N N . LEU A 1 96 ? -13.295 -4.351 6.914 1.00 93.81 96 LEU A N 1
ATOM 723 C CA . LEU A 1 96 ? -11.874 -4.604 6.705 1.00 93.81 96 LEU A CA 1
ATOM 724 C C . LEU A 1 96 ? -11.723 -5.582 5.529 1.00 93.81 96 LEU A C 1
ATOM 726 O O . LEU A 1 96 ? -12.421 -6.601 5.506 1.00 93.81 96 LEU A O 1
ATOM 730 N N . PRO A 1 97 ? -10.810 -5.339 4.569 1.00 93.50 97 PRO A N 1
ATOM 731 C CA . PRO A 1 97 ? -10.625 -6.234 3.434 1.00 93.50 97 PRO A CA 1
ATOM 732 C C . PRO A 1 97 ? -10.431 -7.695 3.845 1.00 93.50 97 PRO A C 1
ATOM 734 O O . PRO A 1 97 ? -9.572 -8.017 4.674 1.00 93.50 97 PRO A O 1
ATOM 737 N N . LEU A 1 98 ? -11.244 -8.568 3.238 1.00 93.19 98 LEU A N 1
ATOM 738 C CA . LEU A 1 98 ? -11.261 -10.017 3.463 1.00 93.19 98 LEU A CA 1
ATOM 739 C C . LEU A 1 98 ? -11.527 -10.426 4.923 1.00 93.19 98 LEU A C 1
ATOM 741 O O . LEU A 1 98 ? -11.163 -11.524 5.340 1.00 93.19 98 LEU A O 1
ATOM 745 N N . TRP A 1 99 ? -12.179 -9.576 5.716 1.00 92.44 99 TRP A N 1
ATOM 746 C CA . TRP A 1 99 ? -12.640 -9.941 7.053 1.00 92.44 99 TRP A CA 1
ATOM 747 C C . TRP A 1 99 ? -13.818 -10.934 7.003 1.00 92.44 99 TRP A C 1
ATOM 749 O O . TRP A 1 99 ? -14.712 -10.776 6.171 1.00 92.44 99 TRP A O 1
ATOM 759 N N . PRO A 1 100 ? -13.889 -11.936 7.904 1.00 91.75 100 PRO A N 1
ATOM 760 C CA . PRO A 1 100 ? -12.902 -12.341 8.915 1.00 91.75 100 PRO A CA 1
ATOM 761 C C . PRO A 1 100 ? -11.929 -13.426 8.409 1.00 91.75 100 PRO A C 1
ATOM 763 O O . PRO A 1 100 ? -11.324 -14.133 9.212 1.00 91.75 100 PRO A O 1
ATOM 766 N N . GLU A 1 101 ? -11.834 -13.636 7.094 1.00 92.25 101 GLU A N 1
ATOM 767 C CA . GLU A 1 101 ? -10.991 -14.682 6.505 1.00 92.25 101 GLU A CA 1
ATOM 768 C C . GLU A 1 101 ? -9.500 -14.435 6.765 1.00 92.25 101 GLU A C 1
ATOM 770 O O . GLU A 1 101 ? -8.755 -15.371 7.058 1.00 92.25 101 GLU A O 1
ATOM 775 N N . ILE A 1 102 ? -9.075 -13.173 6.675 1.00 91.69 102 ILE A N 1
ATOM 776 C CA . ILE A 1 102 ? -7.716 -12.739 6.992 1.00 91.69 102 ILE A CA 1
ATOM 777 C C . ILE A 1 102 ? -7.707 -12.040 8.347 1.00 91.69 102 ILE A C 1
ATOM 779 O O . ILE A 1 102 ? -8.579 -11.224 8.656 1.00 91.69 102 ILE A O 1
ATOM 783 N N . SER A 1 103 ? -6.693 -12.357 9.148 1.00 91.38 103 SER A N 1
ATOM 784 C CA . SER A 1 103 ? -6.504 -11.759 10.461 1.00 91.38 103 SER A CA 1
ATOM 785 C C . SER A 1 103 ? -6.079 -10.298 10.346 1.00 91.38 103 SER A C 1
ATOM 787 O O . SER A 1 103 ? -5.204 -9.926 9.563 1.00 91.38 103 SER A O 1
ATOM 789 N N . TRP A 1 104 ? -6.671 -9.476 11.202 1.00 94.31 104 TRP A N 1
ATOM 790 C CA . TRP A 1 104 ? -6.297 -8.082 11.380 1.00 94.31 104 TRP A CA 1
ATOM 791 C C . TRP A 1 104 ? -5.762 -7.877 12.787 1.00 94.31 104 TRP A C 1
ATOM 793 O O . TRP A 1 104 ? -6.255 -8.478 13.740 1.00 94.31 104 TRP A O 1
ATOM 803 N N . GLU A 1 105 ? -4.747 -7.039 12.920 1.00 93.81 105 GLU A N 1
ATOM 804 C CA . GLU A 1 105 ? -4.108 -6.705 14.182 1.00 93.81 105 GLU A CA 1
ATOM 805 C C . GLU A 1 105 ? -4.425 -5.268 14.570 1.00 93.81 105 GLU A C 1
ATOM 807 O O . GLU A 1 105 ? -4.529 -4.366 13.733 1.00 93.81 105 GLU A O 1
ATOM 812 N N . ALA A 1 106 ? -4.534 -5.056 15.875 1.00 95.19 106 ALA A N 1
ATOM 813 C CA . ALA A 1 106 ? -4.628 -3.734 16.446 1.00 95.19 106 ALA A CA 1
ATOM 814 C C . ALA A 1 106 ? -3.548 -3.534 17.507 1.00 95.19 106 ALA A C 1
ATOM 816 O O . ALA A 1 106 ? -3.329 -4.382 18.377 1.00 95.19 106 ALA A O 1
ATOM 817 N N . GLN A 1 107 ? -2.897 -2.374 17.458 1.00 95.06 107 GLN A N 1
ATOM 818 C CA . GLN A 1 107 ? -2.056 -1.875 18.538 1.00 95.06 107 GLN A CA 1
ATOM 819 C C . GLN A 1 107 ? -2.761 -0.697 19.200 1.00 95.06 107 GLN A C 1
ATOM 821 O O . GLN A 1 107 ? -3.014 0.329 18.573 1.00 95.06 107 GLN A O 1
ATOM 826 N N . VAL A 1 108 ? -3.053 -0.837 20.488 1.00 96.19 108 VAL A N 1
ATOM 827 C CA . VAL A 1 108 ? -3.849 0.123 21.247 1.00 96.19 108 VAL A CA 1
ATOM 828 C C . VAL A 1 108 ? -3.048 0.648 22.424 1.00 96.19 108 VAL A C 1
ATOM 830 O O . VAL A 1 108 ? -2.508 -0.124 23.216 1.00 96.19 108 VAL A O 1
ATOM 833 N N . PHE A 1 109 ? -3.029 1.969 22.570 1.00 96.25 109 PHE A N 1
ATOM 834 C CA . PHE A 1 109 ? -2.615 2.651 23.791 1.00 96.25 109 PHE A CA 1
ATOM 835 C C . PHE A 1 109 ? -3.866 3.227 24.453 1.00 96.25 109 PHE A C 1
ATOM 837 O O . PHE A 1 109 ? -4.565 4.059 23.872 1.00 96.25 109 PHE A O 1
ATOM 844 N N . ALA A 1 110 ? -4.158 2.764 25.662 1.00 95.62 110 ALA A N 1
ATOM 845 C CA . ALA A 1 110 ? -5.371 3.081 26.401 1.00 95.62 110 ALA A CA 1
ATOM 846 C C . ALA A 1 110 ? -5.049 3.489 27.841 1.00 95.62 110 ALA A C 1
ATOM 848 O O . ALA A 1 110 ? -3.947 3.274 28.343 1.00 95.62 110 ALA A O 1
ATOM 849 N N . ASN A 1 111 ? -6.041 4.039 28.530 1.00 94.88 111 ASN A N 1
ATOM 850 C CA . ASN A 1 111 ? -6.020 4.174 29.980 1.00 94.88 111 ASN A CA 1
ATOM 851 C C . ASN A 1 111 ? -7.059 3.235 30.586 1.00 94.88 111 ASN A C 1
ATOM 853 O O . ASN A 1 111 ? -8.165 3.104 30.065 1.00 94.88 111 ASN A O 1
ATOM 857 N N . TYR A 1 112 ? -6.705 2.608 31.699 1.00 93.38 112 TYR A N 1
ATOM 858 C CA . TYR A 1 112 ? -7.653 1.935 32.567 1.00 93.38 112 TYR A CA 1
ATOM 859 C C . TYR A 1 112 ? -8.223 2.955 33.555 1.00 93.38 112 TYR A C 1
ATOM 861 O O . TYR A 1 112 ? -7.467 3.532 34.344 1.00 93.38 112 TYR A O 1
ATOM 869 N N . ILE A 1 113 ? -9.533 3.199 33.470 1.00 93.75 113 ILE A N 1
ATOM 870 C CA . ILE A 1 113 ? -10.259 4.192 34.269 1.00 93.75 113 ILE A CA 1
ATOM 871 C C . ILE A 1 113 ? -11.593 3.595 34.712 1.00 93.75 113 ILE A C 1
ATOM 873 O O . ILE A 1 113 ? -12.377 3.149 33.876 1.00 93.75 113 ILE A O 1
ATOM 877 N N . GLY A 1 114 ? -11.871 3.566 36.017 1.00 89.94 114 GLY A N 1
ATOM 878 C CA . GLY A 1 114 ? -13.175 3.153 36.543 1.00 89.94 114 GLY A CA 1
ATOM 879 C C . GLY A 1 114 ? -13.606 1.729 36.168 1.00 89.94 114 GLY A C 1
ATOM 880 O O . GLY A 1 114 ? -14.802 1.466 36.068 1.00 89.94 114 GLY A O 1
ATOM 881 N N . GLY A 1 115 ? -12.660 0.812 35.934 1.00 89.62 115 GLY A N 1
ATOM 882 C CA . GLY A 1 115 ? -12.963 -0.557 35.492 1.00 89.62 115 GLY A CA 1
ATOM 883 C C . GLY A 1 115 ? -12.996 -0.762 33.978 1.00 89.62 115 GLY A C 1
ATOM 884 O O . GLY A 1 115 ? -13.226 -1.883 33.534 1.00 89.62 115 GLY A O 1
ATOM 885 N N . GLN A 1 116 ? -12.768 0.289 33.189 1.00 93.69 116 GLN A N 1
ATOM 886 C CA . GLN A 1 116 ? -12.871 0.261 31.732 1.00 93.69 116 GLN A CA 1
ATOM 887 C C . GLN A 1 116 ? -11.532 0.583 31.076 1.00 93.69 116 GLN A C 1
ATOM 889 O O . GLN A 1 116 ? -10.769 1.411 31.573 1.00 93.69 116 GLN A O 1
ATOM 894 N N . TYR A 1 117 ? -11.267 -0.039 29.930 1.00 95.62 117 TYR A N 1
ATOM 895 C CA . TYR A 1 117 ? -10.154 0.327 29.061 1.00 95.62 117 TYR A CA 1
ATOM 896 C C . TYR A 1 117 ? -10.653 1.329 28.030 1.00 95.62 117 TYR A C 1
ATOM 898 O O . TYR A 1 117 ? -11.569 1.020 27.276 1.00 95.62 117 TYR A O 1
ATOM 906 N N . ILE A 1 118 ? -10.066 2.520 27.999 1.00 96.88 118 ILE A N 1
ATOM 907 C CA . ILE A 1 118 ? -10.468 3.602 27.098 1.00 96.88 118 ILE A CA 1
ATOM 908 C C . ILE A 1 118 ? -9.288 3.938 26.192 1.00 96.88 118 ILE A C 1
ATOM 910 O O . ILE A 1 118 ? -8.244 4.387 26.675 1.00 96.88 118 ILE A O 1
ATOM 914 N N . ALA A 1 119 ? -9.440 3.698 24.891 1.00 97.44 119 ALA A N 1
ATOM 915 C CA . ALA A 1 119 ? -8.402 3.946 23.902 1.00 97.44 119 ALA A CA 1
ATOM 916 C C . ALA A 1 119 ? -8.116 5.445 23.743 1.00 97.44 119 ALA A C 1
ATOM 918 O O . ALA A 1 119 ? -9.025 6.273 23.710 1.00 97.44 119 ALA A O 1
ATOM 919 N N . GLY A 1 120 ? -6.832 5.782 23.624 1.00 95.31 120 GLY A N 1
ATOM 920 C CA . GLY A 1 120 ? -6.366 7.114 23.235 1.00 95.31 120 GLY A CA 1
ATOM 921 C C . GLY A 1 120 ? -5.650 7.128 21.885 1.00 95.31 120 GLY A C 1
ATOM 922 O O . GLY A 1 120 ? -5.633 8.162 21.229 1.00 95.31 120 GLY A O 1
ATOM 923 N N . ILE A 1 121 ? -5.055 6.001 21.475 1.00 95.44 121 ILE A N 1
ATOM 924 C CA . ILE A 1 121 ? -4.430 5.810 20.159 1.00 95.44 121 ILE A CA 1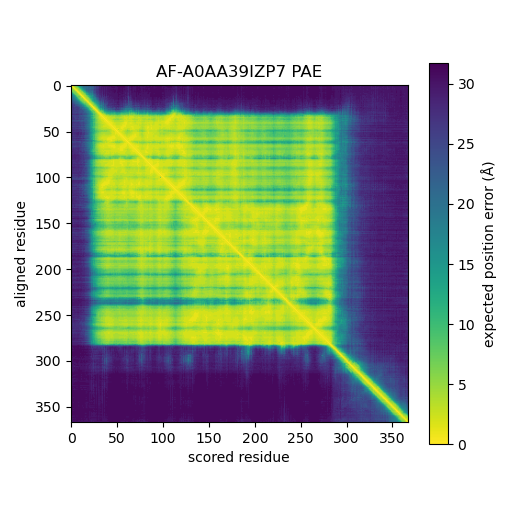
ATOM 925 C C . ILE A 1 121 ? -4.676 4.365 19.726 1.00 95.44 121 ILE A C 1
ATOM 927 O O . ILE A 1 121 ? -4.477 3.444 20.524 1.00 95.44 121 ILE A O 1
ATOM 931 N N . VAL A 1 122 ? -5.073 4.175 18.469 1.00 96.25 122 VAL A N 1
ATOM 932 C CA . VAL A 1 122 ? -5.290 2.859 17.859 1.00 96.25 122 VAL A CA 1
ATOM 933 C C . VAL A 1 122 ? -4.594 2.824 16.507 1.00 96.25 122 VAL A C 1
ATOM 935 O O . VAL A 1 122 ? -4.808 3.705 15.678 1.00 96.25 122 VAL A O 1
ATOM 938 N N . TYR A 1 123 ? -3.790 1.790 16.288 1.00 94.75 123 TYR A N 1
ATOM 939 C CA . TYR A 1 123 ? -3.260 1.420 14.982 1.00 94.75 123 TYR A CA 1
ATOM 940 C C . TYR A 1 123 ? -3.964 0.156 14.505 1.00 94.75 123 TYR A C 1
ATOM 942 O O . TYR A 1 123 ? -4.086 -0.782 15.292 1.00 94.75 123 TYR A O 1
ATOM 950 N N . ILE A 1 124 ? -4.383 0.126 13.242 1.00 94.19 124 ILE A N 1
ATOM 951 C CA . ILE A 1 124 ? -4.952 -1.053 12.579 1.00 94.19 124 ILE A CA 1
ATOM 952 C C . ILE A 1 124 ? -4.024 -1.446 11.432 1.00 94.19 124 ILE A C 1
ATOM 954 O O . ILE A 1 124 ? -3.645 -0.608 10.613 1.00 94.19 124 ILE A O 1
ATOM 958 N N . LEU A 1 125 ? -3.650 -2.719 11.383 1.00 91.12 125 LEU A N 1
ATOM 959 C CA . LEU A 1 125 ? -2.752 -3.285 10.379 1.00 91.12 125 LEU A CA 1
ATOM 960 C C . LEU A 1 125 ? -3.180 -4.710 10.028 1.00 91.12 125 LEU A C 1
ATOM 962 O O . LEU A 1 125 ? -3.702 -5.438 10.867 1.00 91.12 125 LEU A O 1
ATOM 966 N N . GLN A 1 126 ? -2.940 -5.111 8.782 1.00 91.19 126 GLN A N 1
ATOM 967 C CA . GLN A 1 126 ? -3.067 -6.503 8.370 1.00 91.19 126 GLN A CA 1
ATOM 968 C C . GLN A 1 126 ? -1.721 -7.203 8.569 1.00 91.19 126 GLN A C 1
ATOM 970 O O . GLN A 1 126 ? -0.731 -6.835 7.924 1.00 91.19 126 GLN A O 1
ATOM 975 N N . GLU A 1 127 ? -1.695 -8.207 9.451 1.00 84.81 127 GLU A N 1
ATOM 976 C CA . GLU A 1 127 ? -0.466 -8.891 9.875 1.00 84.81 127 GLU A CA 1
ATOM 977 C C . GLU A 1 127 ? 0.636 -7.868 10.233 1.00 84.81 127 GLU A C 1
ATOM 979 O O . GLU A 1 127 ? 0.368 -6.733 10.619 1.00 84.81 127 GLU A O 1
ATOM 984 N N . ILE A 1 128 ? 1.903 -8.209 10.024 1.00 84.69 128 ILE A N 1
ATOM 985 C CA . ILE A 1 128 ? 3.051 -7.321 10.229 1.00 84.69 128 ILE A CA 1
ATOM 986 C C . ILE A 1 128 ? 3.217 -6.282 9.099 1.00 84.69 128 ILE A C 1
ATOM 988 O O . ILE A 1 128 ? 4.302 -6.119 8.537 1.00 84.69 128 ILE A O 1
ATOM 992 N N . ALA A 1 129 ? 2.129 -5.595 8.726 1.00 84.94 129 ALA A N 1
ATOM 993 C CA . ALA A 1 129 ? 2.059 -4.699 7.564 1.00 84.94 129 ALA A CA 1
ATOM 994 C C . ALA A 1 129 ? 2.294 -5.413 6.209 1.00 84.94 129 ALA A C 1
ATOM 996 O O . ALA A 1 129 ? 2.675 -4.790 5.214 1.00 84.94 129 ALA A O 1
ATOM 997 N N . ASN A 1 130 ? 2.099 -6.737 6.193 1.00 89.75 130 ASN A N 1
ATOM 998 C CA . A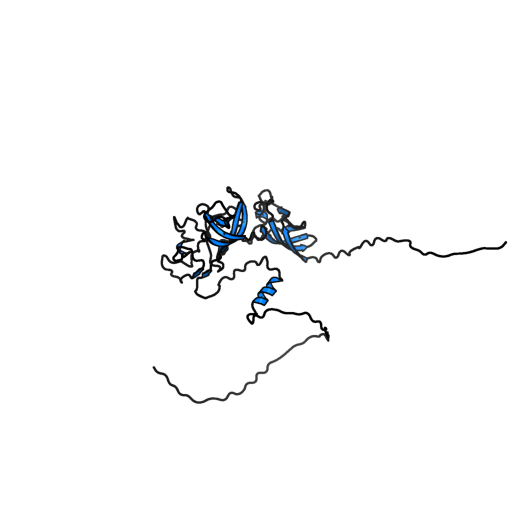SN A 1 130 ? 2.319 -7.615 5.042 1.00 89.75 130 ASN A CA 1
ATOM 999 C C . ASN A 1 130 ? 3.613 -7.297 4.264 1.00 89.75 130 ASN A C 1
ATOM 1001 O O . ASN A 1 130 ? 3.616 -7.083 3.049 1.00 89.75 130 ASN A O 1
ATOM 1005 N N . LEU A 1 131 ? 4.719 -7.178 5.003 1.00 91.56 131 LEU A N 1
ATOM 1006 C CA . LEU A 1 131 ? 6.027 -6.850 4.451 1.00 91.56 131 LEU A CA 1
ATOM 1007 C C . LEU A 1 131 ? 6.596 -8.040 3.666 1.00 91.56 131 LEU A C 1
ATOM 1009 O O . LEU A 1 131 ? 6.851 -9.100 4.237 1.00 91.56 131 LEU A O 1
ATOM 1013 N N . ASN A 1 132 ? 6.842 -7.838 2.375 1.00 93.69 132 ASN A N 1
ATOM 1014 C CA . ASN A 1 132 ? 7.377 -8.841 1.458 1.00 93.69 132 ASN A CA 1
ATOM 1015 C C . ASN A 1 132 ? 8.533 -8.267 0.630 1.00 93.69 132 ASN A C 1
ATOM 1017 O O . ASN A 1 132 ? 8.692 -7.054 0.507 1.00 93.69 132 ASN A O 1
ATOM 1021 N N . GLU A 1 133 ? 9.329 -9.144 0.023 1.00 95.31 133 GLU A N 1
ATOM 1022 C CA . GLU A 1 133 ? 10.432 -8.760 -0.859 1.00 95.31 133 GLU A CA 1
ATOM 1023 C C . GLU A 1 133 ? 10.522 -9.678 -2.082 1.00 95.31 133 GLU A C 1
ATOM 1025 O O . GLU A 1 133 ? 10.108 -10.838 -2.040 1.00 95.31 133 GLU A O 1
ATOM 1030 N N . GLY A 1 134 ? 11.061 -9.165 -3.186 1.00 96.44 134 GLY A N 1
ATOM 1031 C CA . GLY A 1 134 ? 11.295 -9.968 -4.381 1.00 96.44 134 GLY A CA 1
ATOM 1032 C C . GLY A 1 134 ? 11.613 -9.152 -5.627 1.00 96.44 134 GLY A C 1
ATOM 1033 O O . GLY A 1 134 ? 11.627 -7.922 -5.617 1.00 96.44 134 GLY A O 1
ATOM 1034 N N . PHE A 1 135 ? 11.871 -9.859 -6.726 1.00 96.88 135 PHE A N 1
ATOM 1035 C CA . PHE A 1 135 ? 12.094 -9.243 -8.032 1.00 96.88 135 PHE A CA 1
ATOM 1036 C C . PHE A 1 135 ? 10.777 -8.980 -8.752 1.00 96.88 135 PHE A C 1
ATOM 1038 O O . PHE A 1 135 ? 9.901 -9.850 -8.775 1.00 96.88 135 PHE A O 1
ATOM 1045 N N . ILE A 1 136 ? 10.679 -7.824 -9.407 1.00 97.00 136 ILE A N 1
ATOM 1046 C CA . ILE A 1 136 ? 9.641 -7.568 -10.404 1.00 97.00 136 ILE A CA 1
ATOM 1047 C C . ILE A 1 136 ? 9.919 -8.468 -11.609 1.00 97.00 136 ILE A C 1
ATOM 1049 O O . ILE A 1 136 ? 10.987 -8.411 -12.214 1.00 97.00 136 ILE A O 1
ATOM 1053 N N . THR A 1 137 ? 8.955 -9.309 -11.953 1.00 97.06 137 THR A N 1
ATOM 1054 C CA . THR A 1 137 ? 9.098 -10.385 -12.951 1.00 97.06 137 THR A CA 1
ATOM 1055 C C . THR A 1 137 ? 8.300 -10.106 -14.216 1.00 97.06 137 THR A C 1
ATOM 1057 O O . THR A 1 137 ? 8.752 -10.451 -15.306 1.00 97.06 137 THR A O 1
ATOM 1060 N N . ALA A 1 138 ? 7.184 -9.390 -14.093 1.00 95.69 138 ALA A N 1
ATOM 1061 C CA . ALA A 1 138 ? 6.395 -8.872 -15.203 1.00 95.69 138 ALA A CA 1
ATOM 1062 C C . ALA A 1 138 ? 5.675 -7.581 -14.782 1.00 95.69 138 ALA A C 1
ATOM 1064 O O . ALA A 1 138 ? 5.412 -7.377 -13.595 1.00 95.69 138 ALA A O 1
ATOM 1065 N N . ILE A 1 139 ? 5.358 -6.720 -15.748 1.00 95.12 139 ILE A N 1
ATOM 1066 C CA . ILE A 1 139 ? 4.541 -5.517 -15.554 1.00 95.12 139 ILE A CA 1
ATOM 1067 C C . ILE A 1 139 ? 3.421 -5.549 -16.594 1.00 95.12 139 ILE A C 1
ATOM 1069 O O . ILE A 1 139 ? 3.688 -5.675 -17.786 1.00 95.12 139 ILE A O 1
ATOM 1073 N N . ASP A 1 140 ? 2.181 -5.431 -16.133 1.00 93.38 140 ASP A N 1
ATOM 1074 C CA . ASP A 1 140 ? 0.999 -5.215 -16.958 1.00 93.38 140 ASP A CA 1
ATOM 1075 C C . ASP A 1 140 ? 0.678 -3.713 -16.948 1.00 93.38 140 ASP A C 1
ATOM 1077 O O . ASP A 1 140 ? 0.108 -3.175 -15.994 1.00 93.38 140 ASP A O 1
ATOM 1081 N N . TYR A 1 141 ? 1.071 -3.022 -18.019 1.00 92.06 141 TYR A N 1
ATOM 1082 C CA . TYR A 1 141 ? 0.847 -1.584 -18.176 1.00 92.06 141 TYR A CA 1
ATOM 1083 C C . TYR A 1 141 ? -0.614 -1.228 -18.483 1.00 92.06 141 TYR A C 1
ATOM 1085 O O . TYR A 1 141 ? -1.022 -0.086 -18.268 1.00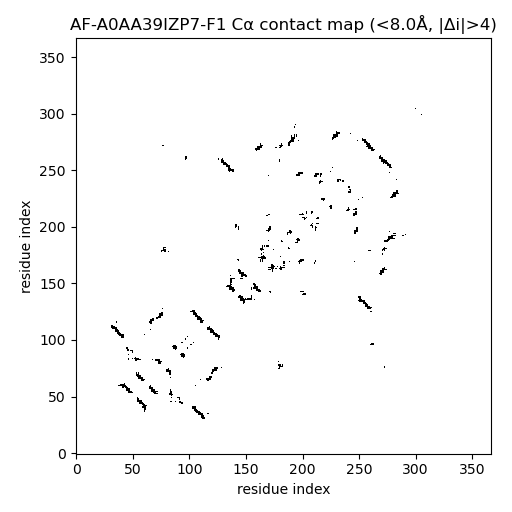 92.06 141 TYR A O 1
ATOM 1093 N N . GLU A 1 142 ? -1.432 -2.170 -18.964 1.00 90.81 142 GLU A N 1
ATOM 1094 C CA . GLU A 1 142 ? -2.856 -1.911 -19.191 1.00 90.81 142 GLU A CA 1
ATOM 1095 C C . GLU A 1 142 ? -3.591 -1.797 -17.857 1.00 90.81 142 GLU A C 1
ATOM 1097 O O . GLU A 1 142 ? -4.370 -0.858 -17.667 1.00 90.81 142 GLU A O 1
ATOM 1102 N N . LYS A 1 143 ? -3.274 -2.679 -16.905 1.00 90.62 143 LYS A N 1
ATOM 1103 C CA . LYS A 1 143 ? -3.854 -2.666 -15.555 1.00 90.62 143 LYS A CA 1
ATOM 1104 C C . LYS A 1 143 ? -3.085 -1.795 -14.561 1.00 90.62 143 LYS A C 1
ATOM 1106 O O . LYS A 1 143 ? -3.655 -1.369 -13.563 1.00 90.62 143 LYS A O 1
ATOM 1111 N N . GLY A 1 144 ? -1.812 -1.492 -14.822 1.00 92.69 144 GLY A N 1
ATOM 1112 C CA . GLY A 1 144 ? -0.936 -0.847 -13.838 1.00 92.69 144 GLY A CA 1
ATOM 1113 C C . GLY A 1 144 ? -0.625 -1.777 -12.663 1.00 92.69 144 GLY A C 1
ATOM 1114 O O . GLY A 1 144 ? -0.594 -1.337 -11.516 1.00 92.69 144 GLY A O 1
ATOM 1115 N N . GLU A 1 145 ? -0.454 -3.063 -12.963 1.00 93.88 145 GLU A N 1
ATOM 1116 C CA . GLU A 1 145 ? -0.142 -4.139 -12.023 1.00 93.88 145 GLU A CA 1
ATOM 1117 C C . GLU A 1 145 ? 1.260 -4.669 -12.329 1.00 93.88 145 GLU A C 1
ATOM 1119 O O . GLU A 1 145 ? 1.692 -4.691 -13.481 1.00 93.88 145 GLU A O 1
ATOM 1124 N N . PHE A 1 146 ? 1.978 -5.141 -11.317 1.00 95.31 146 PHE A N 1
ATOM 1125 C CA . PHE A 1 146 ? 3.225 -5.865 -11.526 1.00 95.31 146 PHE A CA 1
ATOM 1126 C C . PHE A 1 146 ? 3.271 -7.156 -10.713 1.00 95.31 146 PHE A C 1
ATOM 1128 O O . PHE A 1 146 ? 2.584 -7.324 -9.703 1.00 95.31 146 PHE A O 1
ATOM 1135 N N . ARG A 1 147 ? 4.080 -8.097 -11.202 1.00 96.50 147 ARG A N 1
ATOM 1136 C CA . ARG A 1 147 ? 4.272 -9.421 -10.612 1.00 96.50 147 ARG A CA 1
ATOM 1137 C C . ARG A 1 147 ? 5.578 -9.489 -9.858 1.00 96.50 147 ARG A C 1
ATOM 1139 O O . ARG A 1 147 ? 6.627 -9.149 -10.410 1.00 96.50 147 ARG A O 1
ATOM 1146 N N . VAL A 1 148 ? 5.529 -9.982 -8.626 1.00 97.12 148 VAL A N 1
ATOM 1147 C CA . VAL A 1 148 ? 6.710 -10.145 -7.774 1.00 97.12 148 VAL A CA 1
ATOM 1148 C C . VAL A 1 148 ? 6.963 -11.621 -7.490 1.00 97.12 148 VAL A C 1
ATOM 1150 O O . VAL A 1 148 ? 6.055 -12.344 -7.080 1.00 97.12 148 VAL A O 1
ATOM 1153 N N . GLY A 1 149 ? 8.203 -12.068 -7.705 1.00 95.00 149 GLY A N 1
ATOM 1154 C CA . GLY A 1 149 ? 8.634 -13.433 -7.376 1.00 95.00 149 GLY A CA 1
ATOM 1155 C C . GLY A 1 149 ? 8.017 -14.546 -8.237 1.00 95.00 149 GLY A C 1
ATOM 1156 O O . GLY A 1 149 ? 7.977 -15.688 -7.786 1.00 95.00 149 GLY A O 1
ATOM 1157 N N . GLY A 1 150 ? 7.515 -14.223 -9.433 1.00 93.56 150 GLY A N 1
ATOM 1158 C CA . GLY A 1 150 ? 7.068 -15.192 -10.440 1.00 93.56 150 GLY A CA 1
ATOM 1159 C C . GLY A 1 150 ? 8.162 -15.593 -11.437 1.00 93.56 150 GLY A C 1
ATOM 1160 O O . GLY A 1 150 ? 9.354 -15.369 -11.215 1.00 93.56 150 GLY A O 1
ATOM 1161 N N . ASP A 1 151 ? 7.739 -16.156 -12.565 1.00 94.31 151 ASP A N 1
ATOM 1162 C CA . ASP A 1 151 ? 8.588 -16.426 -13.721 1.00 94.31 151 ASP A CA 1
ATOM 1163 C C . ASP A 1 151 ? 8.787 -15.146 -14.549 1.00 94.31 151 ASP A C 1
ATOM 1165 O O . ASP A 1 151 ? 7.858 -14.377 -14.805 1.00 94.31 151 ASP A O 1
ATOM 1169 N N . PHE A 1 152 ? 10.025 -14.892 -14.981 1.00 93.75 152 PHE A N 1
ATOM 1170 C CA . PHE A 1 152 ? 10.355 -13.683 -15.737 1.00 93.75 152 PHE A CA 1
ATOM 1171 C C . PHE A 1 152 ? 9.605 -13.619 -17.071 1.00 93.75 152 PHE A C 1
ATOM 1173 O O . PHE A 1 152 ? 9.707 -14.523 -17.899 1.00 93.75 152 PHE A O 1
ATOM 1180 N N . GLY A 1 153 ? 8.913 -12.502 -17.298 1.00 88.56 153 GLY A N 1
ATOM 1181 C CA . GLY A 1 153 ? 8.138 -12.247 -18.509 1.00 88.56 153 GLY A CA 1
ATOM 1182 C C . GLY A 1 153 ? 6.758 -12.908 -18.538 1.00 88.56 153 GLY A C 1
ATOM 1183 O O . GLY A 1 153 ? 6.033 -12.688 -19.504 1.00 88.56 153 GLY A O 1
ATOM 1184 N N . ASP A 1 154 ? 6.373 -13.669 -17.507 1.00 90.31 154 ASP A N 1
ATOM 1185 C CA . ASP A 1 154 ? 5.044 -14.276 -17.413 1.00 90.31 154 ASP A CA 1
ATOM 1186 C C . ASP A 1 154 ? 4.142 -13.477 -16.449 1.00 90.31 154 ASP A C 1
ATOM 1188 O O . ASP A 1 154 ? 4.294 -13.581 -15.227 1.00 90.31 154 ASP A O 1
ATOM 1192 N N . PRO A 1 155 ? 3.165 -12.701 -16.961 1.00 87.81 155 PRO A N 1
ATOM 1193 C CA . PRO A 1 155 ? 2.265 -11.907 -16.132 1.00 87.81 155 PRO A CA 1
ATOM 1194 C C . PRO A 1 155 ? 1.217 -12.749 -15.391 1.00 87.81 155 PRO A C 1
ATOM 1196 O O . PRO A 1 155 ? 0.382 -12.183 -14.698 1.00 87.81 155 PRO A O 1
ATOM 1199 N N . THR A 1 156 ? 1.199 -14.076 -15.532 1.00 89.88 156 THR A N 1
ATOM 1200 C CA . THR A 1 156 ? 0.232 -14.955 -14.853 1.00 89.88 156 THR A CA 1
ATOM 1201 C C . THR A 1 156 ? 0.775 -15.564 -13.563 1.00 89.88 156 THR A C 1
ATOM 1203 O O . THR A 1 156 ? -0.002 -16.038 -12.734 1.00 89.88 156 THR A O 1
ATOM 1206 N N . THR A 1 157 ? 2.090 -15.499 -13.354 1.00 93.06 157 THR A N 1
ATOM 1207 C CA . THR A 1 157 ? 2.775 -16.089 -12.199 1.00 93.06 157 THR A CA 1
ATOM 1208 C C . THR A 1 157 ? 3.172 -15.027 -11.167 1.00 93.06 157 THR A C 1
ATOM 1210 O O . THR A 1 157 ? 3.103 -13.823 -11.422 1.00 93.06 157 THR A O 1
ATOM 1213 N N . GLY A 1 158 ? 3.565 -15.471 -9.970 1.00 94.38 158 GLY A N 1
ATOM 1214 C CA . GLY A 1 158 ? 3.993 -14.588 -8.882 1.00 94.38 158 GLY A CA 1
ATOM 1215 C C . GLY A 1 158 ? 2.855 -13.857 -8.165 1.00 94.38 158 GLY A C 1
ATOM 1216 O O . GLY A 1 158 ? 1.670 -14.033 -8.460 1.00 94.38 158 GLY A O 1
ATOM 1217 N N . VAL A 1 159 ? 3.233 -13.030 -7.190 1.00 95.81 159 VAL A N 1
ATOM 1218 C CA . VAL A 1 159 ? 2.297 -12.220 -6.402 1.00 95.81 159 VAL A CA 1
ATOM 1219 C C . VAL A 1 159 ? 1.874 -10.999 -7.207 1.00 95.81 159 VAL A C 1
ATOM 1221 O O . VAL A 1 159 ? 2.718 -10.292 -7.760 1.00 95.81 159 VAL A O 1
ATOM 1224 N N . ARG A 1 160 ? 0.565 -10.748 -7.251 1.00 96.31 160 ARG A N 1
ATOM 1225 C CA . ARG A 1 160 ? -0.037 -9.558 -7.856 1.00 96.31 160 ARG A CA 1
ATOM 1226 C C . ARG A 1 160 ? 0.107 -8.370 -6.928 1.00 96.31 160 ARG A C 1
ATOM 1228 O O . ARG A 1 160 ? -0.332 -8.446 -5.782 1.00 96.31 160 ARG A O 1
ATOM 1235 N N . VAL A 1 161 ? 0.673 -7.280 -7.426 1.00 96.38 161 VAL A N 1
ATOM 1236 C CA . VAL A 1 161 ? 0.830 -6.048 -6.657 1.00 96.38 161 VAL A CA 1
ATOM 1237 C C . VAL A 1 161 ? 0.381 -4.860 -7.497 1.00 96.38 161 VAL A C 1
ATOM 1239 O O . VAL A 1 161 ? 0.755 -4.729 -8.665 1.00 96.38 161 VAL A O 1
ATOM 1242 N N . VAL A 1 162 ? -0.409 -3.985 -6.883 1.00 95.44 162 VAL A N 1
ATOM 1243 C CA . VAL A 1 162 ? -0.798 -2.685 -7.439 1.00 95.44 162 VAL A CA 1
ATOM 1244 C C . VAL A 1 162 ? -0.400 -1.594 -6.458 1.00 95.44 162 VAL A C 1
ATOM 1246 O O . VAL A 1 162 ? -0.421 -1.808 -5.247 1.00 95.44 162 VAL A O 1
ATOM 1249 N N . ILE A 1 163 ? -0.041 -0.417 -6.965 1.00 95.31 163 ILE A N 1
ATOM 1250 C CA . ILE A 1 163 ? 0.144 0.759 -6.112 1.00 95.31 163 ILE A CA 1
ATOM 1251 C C . ILE A 1 163 ? -1.241 1.352 -5.874 1.00 95.31 163 ILE A C 1
ATOM 1253 O O . ILE A 1 163 ? -1.846 1.858 -6.816 1.00 95.31 163 ILE A O 1
ATOM 1257 N N . ASN A 1 164 ? -1.744 1.280 -4.643 1.00 93.94 164 ASN A N 1
ATOM 1258 C CA . ASN A 1 164 ? -3.070 1.792 -4.301 1.00 93.94 164 ASN A CA 1
ATOM 1259 C C . ASN A 1 164 ? -3.024 3.315 -4.119 1.00 93.94 164 ASN A C 1
ATOM 1261 O O . ASN A 1 164 ? -2.974 3.817 -3.001 1.00 93.94 164 ASN A O 1
ATOM 1265 N N . ASP A 1 165 ? -2.946 4.047 -5.224 1.00 92.81 165 ASP A N 1
ATOM 1266 C CA . ASP A 1 165 ? -2.851 5.504 -5.251 1.00 92.81 165 ASP A CA 1
ATOM 1267 C C . ASP A 1 165 ? -4.082 6.105 -5.955 1.00 92.81 165 ASP A C 1
ATOM 1269 O O . ASP A 1 165 ? -4.139 6.109 -7.193 1.00 92.81 165 ASP A O 1
ATOM 1273 N N . PRO A 1 166 ? -5.064 6.643 -5.203 1.00 91.31 166 PRO A N 1
ATOM 1274 C CA . PRO A 1 166 ? -6.315 7.150 -5.771 1.00 91.31 166 PRO A CA 1
ATOM 1275 C C . PRO A 1 166 ? -6.117 8.419 -6.609 1.00 91.31 166 PRO A C 1
ATOM 1277 O O . PRO A 1 166 ? -6.974 8.775 -7.415 1.00 91.31 166 PRO A O 1
ATOM 1280 N N . VAL A 1 167 ? -4.987 9.108 -6.445 1.00 91.75 167 VAL A N 1
ATOM 1281 C CA . VAL A 1 167 ? -4.615 10.268 -7.265 1.00 91.75 167 VAL A CA 1
ATOM 1282 C C . VAL A 1 167 ? -3.857 9.827 -8.520 1.00 91.75 167 VAL A C 1
ATOM 1284 O O . VAL A 1 167 ? -3.842 10.543 -9.521 1.00 91.75 167 VAL A O 1
ATOM 1287 N N . GLY A 1 168 ? -3.224 8.651 -8.480 1.00 90.75 168 GLY A N 1
ATOM 1288 C CA . GLY A 1 168 ? -2.382 8.139 -9.553 1.00 90.75 168 GLY A CA 1
ATOM 1289 C C . GLY A 1 168 ? -1.153 9.012 -9.787 1.00 90.75 168 GLY A C 1
ATOM 1290 O O . GLY A 1 168 ? -0.823 9.305 -10.933 1.00 90.75 168 GLY A O 1
ATOM 1291 N N . ARG A 1 169 ? -0.477 9.469 -8.727 1.00 91.25 169 ARG A N 1
ATOM 1292 C CA . ARG A 1 169 ? 0.820 10.164 -8.780 1.00 91.25 169 ARG A CA 1
ATOM 1293 C C . ARG A 1 169 ? 1.971 9.198 -9.050 1.00 91.25 169 ARG A C 1
ATOM 1295 O O . ARG A 1 169 ? 2.845 9.522 -9.854 1.00 91.25 169 ARG A O 1
ATOM 1302 N N . PHE A 1 170 ? 1.944 8.017 -8.441 1.00 92.81 170 PHE A N 1
ATOM 1303 C CA . PHE A 1 170 ? 2.989 7.001 -8.592 1.00 92.81 170 PHE A CA 1
ATOM 1304 C C . PHE A 1 170 ? 2.745 6.034 -9.752 1.00 92.81 170 PHE A C 1
ATOM 1306 O O . PHE A 1 170 ? 3.622 5.237 -10.063 1.00 92.81 170 PHE A O 1
ATOM 1313 N N . GLY A 1 171 ? 1.587 6.089 -10.407 1.00 93.12 171 GLY A N 1
ATOM 1314 C CA . GLY A 1 171 ? 1.266 5.223 -11.537 1.00 93.12 171 GLY A CA 1
ATOM 1315 C C . GLY A 1 171 ? -0.185 5.358 -11.966 1.00 93.12 171 GLY A C 1
ATOM 1316 O O . GLY A 1 171 ? -0.758 6.448 -11.887 1.00 93.12 171 GLY A O 1
ATOM 1317 N N . LYS A 1 172 ? -0.781 4.267 -12.459 1.00 93.50 172 LYS A N 1
ATOM 1318 C CA . LYS A 1 172 ? -2.219 4.249 -12.756 1.00 93.50 172 LYS A CA 1
ATOM 1319 C C . LYS A 1 172 ? -3.036 4.455 -11.484 1.00 93.50 172 LYS A C 1
ATOM 1321 O O . LYS A 1 172 ? -2.607 4.078 -10.399 1.00 93.50 172 LYS A O 1
ATOM 1326 N N . VAL A 1 173 ? -4.203 5.070 -11.653 1.00 93.62 173 VAL A N 1
ATOM 1327 C CA . VAL A 1 173 ? -5.143 5.312 -10.559 1.00 93.62 173 VAL A CA 1
ATOM 1328 C C . VAL A 1 173 ? -5.702 3.978 -10.083 1.00 93.62 173 VAL A C 1
ATOM 1330 O O . VAL A 1 173 ? -6.314 3.259 -10.871 1.00 93.62 173 VAL A O 1
ATOM 1333 N N . HIS A 1 174 ? -5.521 3.705 -8.796 1.00 91.94 174 HIS A N 1
ATOM 1334 C CA . HIS A 1 174 ? -6.165 2.615 -8.067 1.00 91.94 174 HIS A CA 1
ATOM 1335 C C . HIS A 1 174 ? -6.737 3.214 -6.787 1.00 91.94 174 HIS A C 1
ATOM 1337 O O . HIS A 1 174 ? -6.001 3.806 -6.003 1.00 91.94 174 HIS A O 1
ATOM 1343 N N . GLY A 1 175 ? -8.054 3.134 -6.616 1.00 88.69 175 GLY A N 1
ATOM 1344 C CA . GLY A 1 175 ? -8.762 3.819 -5.529 1.00 88.69 175 GLY A CA 1
ATOM 1345 C C . GLY A 1 175 ? -9.893 3.002 -4.921 1.00 88.69 175 GLY A C 1
ATOM 1346 O O . GLY A 1 175 ? -10.682 3.546 -4.154 1.00 88.69 175 GLY A O 1
ATOM 1347 N N . ASP A 1 176 ? -9.973 1.713 -5.252 1.00 90.31 176 ASP A N 1
ATOM 1348 C CA . ASP A 1 176 ? -11.024 0.807 -4.778 1.00 90.31 176 ASP A CA 1
ATOM 1349 C C . ASP A 1 176 ? -10.963 0.594 -3.255 1.00 90.31 176 ASP A C 1
ATOM 1351 O O . ASP A 1 176 ? -11.956 0.225 -2.634 1.00 90.31 176 ASP A O 1
ATOM 1355 N N . TRP A 1 177 ? -9.807 0.880 -2.640 1.00 91.00 177 TRP A N 1
ATOM 1356 C CA . TRP A 1 177 ? -9.542 0.700 -1.211 1.00 91.00 177 TRP A CA 1
ATOM 1357 C C . TRP A 1 177 ? -9.046 2.002 -0.561 1.00 91.00 177 TRP A C 1
ATOM 1359 O O . TRP A 1 177 ? -7.854 2.126 -0.257 1.00 91.00 177 TRP A O 1
ATOM 1369 N N . PRO A 1 178 ? -9.932 2.987 -0.328 1.00 89.31 178 PRO A N 1
ATOM 1370 C CA . PRO A 1 178 ? -9.555 4.358 0.032 1.00 89.31 178 PRO A CA 1
ATOM 1371 C C . PRO A 1 178 ? -8.896 4.512 1.412 1.00 89.31 178 PRO A C 1
ATOM 1373 O O . PRO A 1 178 ? -8.218 5.506 1.644 1.00 89.31 178 PRO A O 1
ATOM 1376 N N . LEU A 1 179 ? -9.049 3.542 2.320 1.00 90.62 179 LEU A N 1
ATOM 1377 C CA . LEU A 1 179 ? -8.419 3.571 3.651 1.00 90.62 179 LEU A CA 1
ATOM 1378 C C . LEU A 1 179 ? -7.008 2.958 3.686 1.00 90.62 179 LEU A C 1
ATOM 1380 O O . LEU A 1 179 ? -6.278 3.102 4.673 1.00 90.62 179 LEU A O 1
ATOM 1384 N N . TRP A 1 180 ? -6.623 2.275 2.605 1.00 91.06 180 TRP A N 1
ATOM 1385 C CA . TRP A 1 180 ? -5.429 1.430 2.516 1.00 91.06 180 TRP A CA 1
ATOM 1386 C C . TRP A 1 180 ? -4.472 1.919 1.427 1.00 91.06 180 TRP A C 1
ATOM 1388 O O . TRP A 1 180 ? -3.831 1.120 0.740 1.00 91.06 180 TRP A O 1
ATOM 1398 N N . THR A 1 181 ? -4.434 3.230 1.209 1.00 91.38 181 THR A N 1
ATOM 1399 C CA . THR A 1 181 ? -3.755 3.852 0.070 1.00 91.38 181 THR A CA 1
ATOM 1400 C C . THR A 1 181 ? -2.284 4.113 0.350 1.00 91.38 181 THR A C 1
ATOM 1402 O O . THR A 1 181 ? -1.853 4.216 1.497 1.00 91.38 181 THR A O 1
ATOM 1405 N N . ALA A 1 182 ? -1.500 4.278 -0.709 1.00 89.44 182 ALA A N 1
ATOM 1406 C CA . ALA A 1 182 ? -0.233 4.979 -0.629 1.00 89.44 182 ALA A CA 1
ATOM 1407 C C . ALA A 1 182 ? -0.474 6.430 -0.184 1.00 89.44 182 ALA A C 1
ATOM 1409 O O . ALA A 1 182 ? -1.499 7.036 -0.507 1.00 89.44 182 ALA A O 1
ATOM 1410 N N . ASP A 1 183 ? 0.472 6.989 0.565 1.00 85.19 183 ASP A N 1
ATOM 1411 C CA . ASP A 1 183 ? 0.483 8.423 0.836 1.00 85.19 183 ASP A CA 1
ATOM 1412 C C . ASP A 1 183 ? 1.002 9.130 -0.418 1.00 85.19 183 ASP A C 1
ATOM 1414 O O . ASP A 1 183 ? 2.181 9.016 -0.754 1.00 85.19 183 ASP A O 1
ATOM 1418 N N . THR A 1 184 ? 0.105 9.800 -1.137 1.00 82.25 184 THR A N 1
ATOM 1419 C CA . THR A 1 184 ? 0.399 10.508 -2.385 1.00 82.25 184 THR A CA 1
ATOM 1420 C C . THR A 1 184 ? 1.260 11.763 -2.166 1.00 82.25 184 THR A C 1
ATOM 1422 O O . THR A 1 184 ? 1.949 12.207 -3.088 1.00 82.25 184 THR A O 1
ATOM 1425 N N . ASP A 1 185 ? 1.241 12.360 -0.972 1.00 80.25 185 ASP A N 1
ATOM 1426 C CA . ASP A 1 185 ? 1.958 13.611 -0.688 1.00 80.25 185 ASP A CA 1
ATOM 1427 C C . ASP A 1 185 ? 3.327 13.388 -0.024 1.00 80.25 185 ASP A C 1
ATOM 1429 O O . ASP A 1 185 ? 4.124 14.322 0.097 1.00 80.25 185 ASP A O 1
ATOM 1433 N N . ASN A 1 186 ? 3.647 12.143 0.321 1.00 79.31 186 ASN A N 1
ATOM 1434 C CA . ASN A 1 186 ? 4.932 11.708 0.862 1.00 79.31 186 ASN A CA 1
ATOM 1435 C C . ASN A 1 186 ? 5.568 10.649 -0.065 1.00 79.31 186 ASN A C 1
ATOM 1437 O O . ASN A 1 186 ? 4.838 9.894 -0.699 1.00 79.31 186 ASN A O 1
ATOM 1441 N N . PRO A 1 187 ? 6.907 10.524 -0.176 1.00 76.69 187 PRO A N 1
ATOM 1442 C CA . PRO A 1 187 ? 7.549 9.418 -0.900 1.00 76.69 187 PRO A CA 1
ATOM 1443 C C . PRO A 1 187 ? 7.313 8.053 -0.223 1.00 76.69 187 PRO A C 1
ATOM 1445 O O . PRO A 1 187 ? 8.193 7.486 0.419 1.00 76.69 187 PRO A O 1
ATOM 1448 N N . SER A 1 188 ? 6.109 7.507 -0.373 1.00 88.88 188 SER A N 1
ATOM 1449 C CA . SER A 1 188 ? 5.735 6.151 0.047 1.00 88.88 188 SER A CA 1
ATOM 1450 C C . SER A 1 188 ? 6.251 5.085 -0.929 1.00 88.88 188 SER A C 1
ATOM 1452 O O . SER A 1 188 ? 6.534 3.953 -0.525 1.00 88.88 188 SER A O 1
ATOM 1454 N N . ILE A 1 189 ? 6.433 5.482 -2.192 1.00 94.44 189 ILE A N 1
ATOM 1455 C CA . ILE A 1 189 ? 7.021 4.708 -3.286 1.00 94.44 189 ILE A CA 1
ATOM 1456 C C . ILE A 1 189 ? 8.376 5.336 -3.623 1.00 94.44 189 ILE A C 1
ATOM 1458 O O . ILE A 1 189 ? 8.454 6.412 -4.221 1.00 94.44 189 ILE A O 1
ATOM 1462 N N . GLN A 1 190 ? 9.461 4.702 -3.190 1.00 94.69 190 GLN A N 1
ATOM 1463 C CA . GLN A 1 190 ? 10.793 5.309 -3.218 1.00 94.69 190 GLN A CA 1
ATOM 1464 C C . GLN A 1 190 ? 11.907 4.283 -3.409 1.00 94.69 190 GLN A C 1
ATOM 1466 O O . GLN A 1 190 ? 11.720 3.085 -3.243 1.00 94.69 190 GLN A O 1
ATOM 1471 N N . ALA A 1 191 ? 13.091 4.755 -3.773 1.00 94.50 191 ALA A N 1
ATOM 1472 C CA . ALA A 1 191 ? 14.312 3.972 -3.759 1.00 94.50 191 ALA A CA 1
ATOM 1473 C C . ALA A 1 191 ? 14.885 3.901 -2.338 1.00 94.50 191 ALA A C 1
ATOM 1475 O O . ALA A 1 191 ? 14.581 4.755 -1.506 1.00 94.50 191 ALA A O 1
ATOM 1476 N N . SER A 1 192 ? 15.814 2.981 -2.079 1.00 91.75 192 SER A N 1
ATOM 1477 C CA . SER A 1 192 ? 16.562 2.926 -0.811 1.00 91.75 192 SER A CA 1
ATOM 1478 C C . SER A 1 192 ? 17.339 4.215 -0.494 1.00 91.75 192 SER A C 1
ATOM 1480 O O . SER A 1 192 ? 17.765 4.427 0.640 1.00 91.75 192 SER A O 1
ATOM 1482 N N . THR A 1 193 ? 17.541 5.101 -1.477 1.00 89.31 193 THR A N 1
ATOM 1483 C CA . THR A 1 193 ? 18.114 6.443 -1.275 1.00 89.31 193 THR A CA 1
ATOM 1484 C C . THR A 1 193 ? 17.087 7.511 -0.876 1.00 89.31 193 THR A C 1
ATOM 1486 O O . THR A 1 193 ? 17.478 8.637 -0.566 1.00 89.31 193 THR A O 1
ATOM 1489 N N . GLY A 1 194 ? 15.793 7.180 -0.880 1.00 89.06 194 GLY A N 1
ATOM 1490 C CA . GLY A 1 194 ? 14.667 8.095 -0.674 1.00 89.06 194 GLY A CA 1
ATOM 1491 C C . GLY A 1 194 ? 14.209 8.833 -1.937 1.00 89.06 194 GLY A C 1
ATOM 1492 O O . GLY A 1 194 ? 13.324 9.680 -1.862 1.00 89.06 194 GLY A O 1
ATOM 1493 N N . PHE A 1 195 ? 14.809 8.556 -3.102 1.00 91.56 195 PHE A N 1
ATOM 1494 C CA . PHE A 1 195 ? 14.374 9.165 -4.363 1.00 91.56 195 PHE A CA 1
ATOM 1495 C C . PHE A 1 195 ? 13.036 8.556 -4.806 1.00 91.56 195 PHE A C 1
ATOM 1497 O O . PHE A 1 195 ? 12.918 7.330 -4.793 1.00 91.56 195 PHE A O 1
ATOM 1504 N N . PRO A 1 196 ? 12.032 9.351 -5.202 1.00 93.56 196 PRO A N 1
ATOM 1505 C CA . PRO A 1 196 ? 10.706 8.813 -5.445 1.00 93.56 196 PRO A CA 1
ATOM 1506 C C . PRO A 1 196 ? 10.643 8.002 -6.752 1.00 93.56 196 PRO A C 1
ATOM 1508 O O . PRO A 1 196 ? 11.219 8.374 -7.780 1.00 93.56 196 PRO A O 1
ATOM 1511 N N . LEU A 1 197 ? 9.937 6.874 -6.698 1.00 95.31 197 LEU A N 1
ATOM 1512 C CA . LEU A 1 197 ? 9.776 5.932 -7.805 1.00 95.31 197 LEU A CA 1
ATOM 1513 C C . LEU A 1 197 ? 8.340 5.950 -8.335 1.00 95.31 197 LEU A C 1
ATOM 1515 O O . LEU A 1 197 ? 7.430 6.483 -7.702 1.00 95.31 197 LEU A O 1
ATOM 1519 N N . CYS A 1 198 ? 8.138 5.351 -9.503 1.00 94.94 198 CYS A N 1
ATOM 1520 C CA . CYS A 1 198 ? 6.827 5.232 -10.130 1.00 94.94 198 CYS A CA 1
ATOM 1521 C C . CYS A 1 198 ? 6.706 3.946 -10.952 1.00 94.94 198 CYS A C 1
ATOM 1523 O O . CYS A 1 198 ? 7.701 3.342 -11.350 1.00 94.94 198 CYS A O 1
ATOM 1525 N N . LEU A 1 199 ? 5.474 3.545 -11.242 1.00 95.44 199 LEU A N 1
ATOM 1526 C CA . LEU A 1 199 ? 5.142 2.576 -12.273 1.00 95.44 199 LEU A CA 1
ATOM 1527 C C . LEU A 1 199 ? 4.593 3.341 -13.492 1.00 95.44 199 LEU A C 1
ATOM 1529 O O . LEU A 1 199 ? 3.624 4.087 -13.331 1.00 95.44 199 LEU A O 1
ATOM 1533 N N . PRO A 1 200 ? 5.170 3.185 -14.697 1.00 94.50 200 PRO A N 1
ATOM 1534 C CA . PRO A 1 200 ? 4.673 3.871 -15.889 1.00 94.50 200 PRO A CA 1
ATOM 1535 C C . PRO A 1 200 ? 3.181 3.614 -16.137 1.00 94.50 200 PRO A C 1
ATOM 1537 O O . PRO A 1 200 ? 2.718 2.476 -16.052 1.00 94.50 200 PRO A O 1
ATOM 1540 N N . ARG A 1 201 ? 2.420 4.665 -16.469 1.00 92.88 201 ARG A N 1
ATOM 1541 C CA . ARG A 1 201 ? 0.976 4.564 -16.768 1.00 92.88 201 ARG A CA 1
ATOM 1542 C C . ARG A 1 201 ? 0.681 4.007 -18.157 1.00 92.88 201 ARG A C 1
ATOM 1544 O O . ARG A 1 201 ? -0.453 3.614 -18.426 1.00 92.88 201 ARG A O 1
ATOM 1551 N N . ALA A 1 202 ? 1.667 4.019 -19.040 1.00 90.81 202 ALA A N 1
ATOM 1552 C CA . ALA A 1 202 ? 1.610 3.447 -20.374 1.00 90.81 202 ALA A CA 1
ATOM 1553 C C . ALA A 1 202 ? 2.850 2.582 -20.595 1.00 90.81 202 ALA A C 1
ATOM 1555 O O . ALA A 1 202 ? 3.856 2.762 -19.906 1.00 90.81 202 ALA A O 1
ATOM 1556 N N . ASP A 1 203 ? 2.767 1.651 -21.546 1.00 91.19 203 ASP A N 1
ATOM 1557 C CA . ASP A 1 203 ? 3.921 0.857 -21.955 1.00 91.19 203 ASP A CA 1
ATOM 1558 C C . ASP A 1 203 ? 4.985 1.784 -22.574 1.00 91.19 203 ASP A C 1
ATOM 1560 O O . ASP A 1 203 ? 4.723 2.363 -23.637 1.00 91.19 203 ASP A O 1
ATOM 1564 N N . PRO A 1 204 ? 6.182 1.905 -21.966 1.00 89.31 204 PRO A N 1
ATOM 1565 C CA . PRO A 1 204 ? 7.260 2.749 -22.476 1.00 89.31 204 PRO A CA 1
ATOM 1566 C C . PRO A 1 204 ? 7.727 2.383 -23.891 1.00 89.31 204 PRO A C 1
ATOM 1568 O O . PRO A 1 204 ? 8.302 3.222 -24.580 1.00 89.31 204 PRO A O 1
ATOM 1571 N N . ALA A 1 205 ? 7.478 1.150 -24.350 1.00 87.88 205 ALA A N 1
ATOM 1572 C CA . ALA A 1 205 ? 7.772 0.741 -25.723 1.00 87.88 205 ALA A CA 1
ATOM 1573 C C . ALA A 1 205 ? 6.796 1.344 -26.753 1.00 87.88 205 ALA A C 1
ATOM 1575 O O . ALA A 1 205 ? 7.115 1.402 -27.942 1.00 87.88 205 ALA A O 1
ATOM 1576 N N . VAL A 1 206 ? 5.615 1.786 -26.308 1.00 89.44 206 VAL A N 1
ATOM 1577 C CA . VAL A 1 206 ? 4.554 2.363 -27.146 1.00 89.44 206 VAL A CA 1
ATOM 1578 C C . VAL A 1 206 ? 4.478 3.880 -26.975 1.00 89.44 206 VAL A C 1
ATOM 1580 O O . VAL A 1 206 ? 4.399 4.605 -27.968 1.00 89.44 206 VAL A O 1
ATOM 1583 N N . ALA A 1 207 ? 4.479 4.364 -25.732 1.00 89.25 207 ALA A N 1
ATOM 1584 C CA . ALA A 1 207 ? 4.383 5.779 -25.400 1.00 89.25 207 ALA A CA 1
ATOM 1585 C C . ALA A 1 207 ? 5.072 6.080 -24.063 1.00 89.25 207 ALA A C 1
ATOM 1587 O O . ALA A 1 207 ? 4.879 5.364 -23.083 1.00 89.25 207 ALA A O 1
ATOM 1588 N N . ASP A 1 208 ? 5.830 7.175 -24.018 1.00 88.69 208 ASP A N 1
ATOM 1589 C CA . ASP A 1 208 ? 6.495 7.615 -22.792 1.00 88.69 208 ASP A CA 1
ATOM 1590 C C . ASP A 1 208 ? 5.509 8.309 -21.833 1.00 88.69 208 ASP A C 1
ATOM 1592 O O . ASP A 1 208 ? 4.607 9.031 -22.270 1.00 88.69 208 ASP A O 1
ATOM 1596 N N . ASP A 1 209 ? 5.679 8.102 -20.525 1.00 91.69 209 ASP A N 1
ATOM 1597 C CA . ASP A 1 209 ? 4.847 8.721 -19.485 1.00 91.69 209 ASP A CA 1
ATOM 1598 C C . ASP A 1 209 ? 5.470 10.061 -19.048 1.00 91.69 209 ASP A C 1
ATOM 1600 O O . ASP A 1 209 ? 6.555 10.057 -18.467 1.00 91.69 209 ASP A O 1
ATOM 1604 N N . PRO A 1 210 ? 4.799 11.216 -19.239 1.00 91.44 210 PRO A N 1
ATOM 1605 C CA . PRO A 1 210 ? 5.365 12.523 -18.893 1.00 91.44 210 PRO A CA 1
ATOM 1606 C C . PRO A 1 210 ? 5.759 12.692 -17.419 1.00 91.44 210 PRO A C 1
ATOM 1608 O O . PRO A 1 210 ? 6.615 13.517 -17.107 1.00 91.44 210 PRO A O 1
ATOM 1611 N N . LEU A 1 211 ? 5.118 11.956 -16.506 1.00 91.12 211 LEU A N 1
ATOM 1612 C CA . LEU A 1 211 ? 5.404 12.008 -15.071 1.00 91.12 211 LEU A CA 1
ATOM 1613 C C . LEU A 1 211 ? 6.339 10.877 -14.626 1.00 91.12 211 LEU A C 1
ATOM 1615 O O . LEU A 1 211 ? 6.939 10.971 -13.560 1.00 91.12 211 LEU A O 1
ATOM 1619 N N . CYS A 1 212 ? 6.462 9.817 -15.422 1.00 93.62 212 CYS A N 1
ATOM 1620 C CA . CYS A 1 212 ? 7.275 8.639 -15.132 1.00 93.62 212 CYS A CA 1
ATOM 1621 C C . CYS A 1 212 ? 8.120 8.232 -16.359 1.00 93.62 212 CYS A C 1
ATOM 1623 O O . CYS A 1 212 ? 7.979 7.104 -16.842 1.00 93.62 212 CYS A O 1
ATOM 1625 N N . PRO A 1 213 ? 8.958 9.135 -16.910 1.00 93.19 213 PRO A N 1
ATOM 1626 C CA . PRO A 1 213 ? 9.532 8.916 -18.229 1.00 93.19 213 PRO A CA 1
ATOM 1627 C C . PRO A 1 213 ? 10.614 7.840 -18.214 1.00 93.19 213 PRO A C 1
ATOM 1629 O O . PRO A 1 213 ? 11.430 7.761 -17.291 1.00 93.19 213 PRO A O 1
ATOM 1632 N N . ASP A 1 214 ? 10.683 7.058 -19.287 1.00 92.50 214 ASP A N 1
ATOM 1633 C CA . ASP A 1 214 ? 11.681 6.004 -19.479 1.00 92.50 214 ASP A CA 1
ATOM 1634 C C . ASP A 1 214 ? 13.109 6.556 -19.455 1.00 92.50 214 ASP A C 1
ATOM 1636 O O . ASP A 1 214 ? 14.018 5.950 -18.890 1.00 92.50 214 ASP A O 1
ATOM 1640 N N . THR A 1 215 ? 13.283 7.779 -19.967 1.00 91.00 215 THR A N 1
ATOM 1641 C CA . THR A 1 215 ? 14.561 8.505 -19.937 1.00 91.00 215 THR A CA 1
ATOM 1642 C C . THR A 1 215 ? 15.097 8.667 -18.510 1.00 91.00 215 THR A C 1
ATOM 1644 O O . THR A 1 215 ? 16.311 8.707 -18.314 1.00 91.00 215 THR A O 1
ATOM 1647 N N . ASN A 1 216 ? 14.224 8.698 -17.493 1.00 92.94 216 ASN A N 1
ATOM 1648 C CA . ASN A 1 216 ? 14.637 8.786 -16.091 1.00 92.94 216 ASN A CA 1
ATOM 1649 C C . ASN A 1 216 ? 15.210 7.486 -15.524 1.00 92.94 216 ASN A C 1
ATOM 1651 O O . ASN A 1 216 ? 15.616 7.431 -14.364 1.00 92.94 216 ASN A O 1
ATOM 1655 N N . ARG A 1 217 ? 15.278 6.436 -16.339 1.00 93.50 217 ARG A N 1
ATOM 1656 C CA . ARG A 1 217 ? 15.854 5.146 -15.991 1.00 93.50 217 ARG A CA 1
ATOM 1657 C C . ARG A 1 217 ? 16.920 4.768 -17.021 1.00 93.50 217 ARG A C 1
ATOM 1659 O O . ARG A 1 217 ? 16.662 3.947 -17.897 1.00 93.50 217 ARG A O 1
ATOM 1666 N N . PRO A 1 218 ? 18.143 5.319 -16.901 1.00 92.38 218 PRO A N 1
ATOM 1667 C CA . PRO A 1 218 ? 19.219 5.036 -17.841 1.00 92.38 218 PRO A CA 1
ATOM 1668 C C . PRO A 1 218 ? 19.533 3.547 -17.940 1.00 92.38 218 PRO A C 1
ATOM 1670 O O . PRO A 1 218 ? 19.470 2.813 -16.946 1.00 92.38 218 PRO A O 1
ATOM 1673 N N . VAL A 1 219 ? 19.947 3.135 -19.133 1.00 92.81 219 VAL A N 1
ATOM 1674 C CA . VAL A 1 219 ? 20.402 1.778 -19.432 1.00 92.81 219 VAL A CA 1
ATOM 1675 C C . VAL A 1 219 ? 21.914 1.743 -19.656 1.00 92.81 219 VAL A C 1
ATOM 1677 O O . VAL A 1 219 ? 22.522 2.741 -20.046 1.00 92.81 219 VAL A O 1
ATOM 1680 N N . ASP A 1 220 ? 22.538 0.599 -19.386 1.00 90.81 220 ASP A N 1
ATOM 1681 C CA . ASP A 1 220 ? 23.933 0.345 -19.739 1.00 90.81 220 ASP A CA 1
ATOM 1682 C C . ASP A 1 220 ? 24.110 0.071 -21.245 1.00 90.81 220 ASP A C 1
ATOM 1684 O O . ASP A 1 220 ? 23.165 0.077 -22.035 1.00 90.81 220 ASP A O 1
ATOM 1688 N N . THR A 1 221 ? 25.347 -0.202 -21.660 1.00 90.81 221 THR A N 1
ATOM 1689 C CA . THR A 1 221 ? 25.681 -0.527 -23.057 1.00 90.81 221 THR A CA 1
ATOM 1690 C C . THR A 1 221 ? 25.033 -1.815 -23.568 1.00 90.81 221 THR A C 1
ATOM 1692 O O . THR A 1 221 ? 24.995 -2.027 -24.778 1.00 90.81 221 THR A O 1
ATOM 1695 N N . SER A 1 222 ? 24.537 -2.672 -22.673 1.00 90.06 222 SER A N 1
ATOM 1696 C CA . SER A 1 222 ? 23.809 -3.901 -23.001 1.00 90.06 222 SER A CA 1
ATOM 1697 C C . SER A 1 222 ? 22.291 -3.686 -23.018 1.00 90.06 222 SER A C 1
ATOM 1699 O O . SER A 1 222 ? 21.547 -4.644 -23.213 1.00 90.06 222 SER A O 1
ATOM 1701 N N . GLY A 1 223 ? 21.821 -2.451 -22.807 1.00 86.31 223 GLY A N 1
ATOM 1702 C CA . GLY A 1 223 ? 20.401 -2.115 -22.726 1.00 86.31 223 GLY A CA 1
ATOM 1703 C C . GLY A 1 223 ? 19.751 -2.481 -21.390 1.00 86.31 223 GLY A C 1
ATOM 1704 O O . GLY A 1 223 ? 18.527 -2.447 -21.286 1.00 86.31 223 GLY A O 1
ATOM 1705 N N . LYS A 1 224 ? 20.528 -2.830 -20.355 1.00 88.94 224 LYS A N 1
ATOM 1706 C CA . LYS A 1 224 ? 19.988 -3.170 -19.035 1.00 88.94 224 LYS A CA 1
ATOM 1707 C C . LYS A 1 224 ? 19.802 -1.908 -18.182 1.00 88.94 224 LYS A C 1
ATOM 1709 O O . LYS A 1 224 ? 20.744 -1.123 -18.070 1.00 88.94 224 LYS A O 1
ATOM 1714 N N . PRO A 1 225 ? 18.656 -1.730 -17.498 1.00 92.19 225 PRO A N 1
ATOM 1715 C CA . PRO A 1 225 ? 18.455 -0.617 -16.569 1.00 92.19 225 PRO A CA 1
ATOM 1716 C C . PRO A 1 225 ? 19.516 -0.568 -15.452 1.00 92.19 225 PRO A C 1
ATOM 1718 O O . PRO A 1 225 ? 19.765 -1.561 -14.763 1.00 92.19 225 PRO A O 1
ATOM 1721 N N . LEU A 1 226 ? 20.124 0.601 -15.224 1.00 92.06 226 LEU A N 1
ATOM 1722 C CA . LEU A 1 226 ? 21.165 0.809 -14.205 1.00 92.06 226 LEU A CA 1
ATOM 1723 C C . LEU A 1 226 ? 20.620 0.752 -12.772 1.00 92.06 226 LEU A C 1
ATOM 1725 O O . LEU A 1 226 ? 19.814 1.589 -12.393 1.00 92.06 226 LEU A O 1
ATOM 1729 N N . SER A 1 227 ? 21.097 -0.136 -11.905 1.00 89.31 227 SER A N 1
ATOM 1730 C CA . SER A 1 227 ? 20.637 -0.165 -10.502 1.00 89.31 227 SER A CA 1
ATOM 1731 C C . SER A 1 227 ? 21.125 1.019 -9.651 1.00 89.31 227 SER A C 1
ATOM 1733 O O . SER A 1 227 ? 20.730 1.147 -8.497 1.00 89.31 227 SER A O 1
ATOM 1735 N N . GLY A 1 228 ? 21.987 1.888 -10.183 1.00 90.62 228 GLY A N 1
ATOM 1736 C CA . GLY A 1 228 ? 22.380 3.122 -9.514 1.00 90.62 228 GLY A CA 1
ATOM 1737 C C . GLY A 1 228 ? 23.032 4.123 -10.458 1.00 90.62 228 GLY A C 1
ATOM 1738 O O . GLY A 1 228 ? 23.772 3.741 -11.365 1.00 90.62 228 GLY A O 1
ATOM 1739 N N . PHE A 1 229 ? 22.730 5.402 -10.252 1.00 90.06 229 PHE A N 1
ATOM 1740 C CA . PHE A 1 229 ? 23.237 6.518 -11.046 1.00 90.06 229 PHE A CA 1
ATOM 1741 C C . PHE A 1 229 ? 23.049 7.848 -10.303 1.00 90.06 229 PHE A C 1
ATOM 1743 O O . PHE A 1 229 ? 22.302 7.943 -9.327 1.00 90.06 229 PHE A O 1
ATOM 1750 N N . THR A 1 230 ? 23.733 8.885 -10.786 1.00 89.56 230 THR A N 1
ATOM 1751 C CA . THR A 1 230 ? 23.631 10.244 -10.250 1.00 89.56 230 THR A CA 1
ATOM 1752 C C . THR A 1 230 ? 23.084 11.172 -11.324 1.00 89.56 230 THR A C 1
ATOM 1754 O O . THR A 1 230 ? 23.624 11.217 -12.429 1.00 89.56 230 THR A O 1
ATOM 1757 N N . PHE A 1 231 ? 22.037 11.920 -10.996 1.00 89.00 231 PHE A N 1
ATOM 1758 C CA . PHE A 1 231 ? 21.469 12.957 -11.845 1.00 89.00 231 PHE A CA 1
ATOM 1759 C C . PHE A 1 231 ? 22.449 14.107 -12.080 1.00 89.00 231 PHE A C 1
ATOM 1761 O O . PHE A 1 231 ? 23.241 14.474 -11.206 1.00 89.00 231 PHE A O 1
ATOM 1768 N N . ALA A 1 232 ? 22.346 14.715 -13.260 1.00 84.56 232 ALA A N 1
ATOM 1769 C CA . ALA A 1 232 ? 22.957 16.008 -13.518 1.00 84.56 232 ALA A CA 1
ATOM 1770 C C . ALA A 1 232 ? 22.206 17.112 -12.755 1.00 84.56 232 ALA A C 1
ATOM 1772 O O . ALA A 1 232 ? 21.002 17.020 -12.514 1.00 84.56 232 ALA A O 1
ATOM 1773 N N . ALA A 1 233 ? 22.920 18.178 -12.391 1.00 81.44 233 ALA A N 1
ATOM 1774 C CA . ALA A 1 233 ? 22.288 19.354 -11.807 1.00 81.44 233 ALA A CA 1
ATOM 1775 C C . ALA A 1 233 ? 21.405 20.062 -12.857 1.00 81.44 233 ALA A C 1
ATOM 1777 O O . ALA A 1 233 ? 21.849 20.221 -13.998 1.00 81.44 233 ALA A O 1
ATOM 1778 N N . PRO A 1 234 ? 20.199 20.532 -12.494 1.00 79.88 234 PRO A N 1
ATOM 1779 C CA . PRO A 1 234 ? 19.387 21.359 -13.379 1.00 79.88 234 PRO A CA 1
ATOM 1780 C C . PRO A 1 234 ? 20.102 22.664 -13.784 1.00 79.88 234 PRO A C 1
ATOM 1782 O O . PRO A 1 234 ? 20.843 23.228 -12.972 1.00 79.88 234 PRO A O 1
ATOM 1785 N N . PRO A 1 235 ? 19.855 23.200 -14.994 1.00 82.75 235 PRO A N 1
ATOM 1786 C CA . PRO A 1 235 ? 18.919 22.706 -16.007 1.00 82.75 235 PRO A CA 1
ATOM 1787 C C . PRO A 1 235 ? 19.450 21.472 -16.749 1.00 82.75 235 PRO A C 1
ATOM 1789 O O . PRO A 1 235 ? 20.591 21.450 -17.210 1.00 82.75 235 PRO A O 1
ATOM 1792 N N . VAL A 1 236 ? 18.600 20.454 -16.885 1.00 81.38 236 VAL A N 1
ATOM 1793 C CA . VAL A 1 236 ? 18.946 19.199 -17.559 1.00 81.38 236 VAL A CA 1
ATOM 1794 C C . VAL A 1 236 ? 18.662 19.321 -19.065 1.00 81.38 236 VAL A C 1
ATOM 1796 O O . VAL A 1 236 ? 17.573 19.763 -19.438 1.00 81.38 236 VAL A O 1
ATOM 1799 N N . PRO A 1 237 ? 19.612 18.970 -19.957 1.00 78.38 237 PRO A N 1
ATOM 1800 C CA . PRO A 1 237 ? 19.364 18.939 -21.398 1.00 78.38 237 PRO A CA 1
ATOM 1801 C C . PRO A 1 237 ? 18.277 17.928 -21.789 1.00 78.38 237 PRO A C 1
ATOM 1803 O O . PRO A 1 237 ? 18.130 16.887 -21.153 1.00 78.38 237 PRO A O 1
ATOM 1806 N N . ALA A 1 238 ? 17.562 18.189 -22.887 1.00 77.38 238 ALA A N 1
ATOM 1807 C CA . ALA A 1 238 ? 16.577 17.247 -23.418 1.00 77.38 238 ALA A CA 1
ATOM 1808 C C . ALA A 1 238 ? 17.210 15.870 -23.702 1.00 77.38 238 ALA A C 1
ATOM 1810 O O . ALA A 1 238 ? 18.303 15.789 -24.267 1.00 77.38 238 ALA A O 1
ATOM 1811 N N . GLY A 1 239 ? 16.513 14.797 -23.319 1.00 78.88 239 GLY A N 1
ATOM 1812 C CA . GLY A 1 239 ? 16.993 13.417 -23.466 1.00 78.88 239 GLY A CA 1
ATOM 1813 C C . GLY A 1 239 ? 17.943 12.944 -22.361 1.00 78.88 239 GLY A C 1
ATOM 1814 O O . GLY A 1 239 ? 18.509 11.861 -22.482 1.00 78.88 239 GLY A O 1
ATOM 1815 N N . GLN A 1 240 ? 18.132 13.730 -21.296 1.00 85.00 240 GLN A N 1
ATOM 1816 C CA . GLN A 1 240 ? 18.824 13.294 -20.084 1.00 85.00 240 GLN A CA 1
ATOM 1817 C C . GLN A 1 240 ? 17.846 13.102 -18.913 1.00 85.00 240 GLN A C 1
ATOM 1819 O O . GLN A 1 240 ? 16.792 13.741 -18.900 1.00 85.00 240 GLN A O 1
ATOM 1824 N N . PRO A 1 241 ? 18.191 12.250 -17.929 1.00 89.25 241 PRO A N 1
ATOM 1825 C CA . PRO A 1 241 ? 17.379 12.049 -16.730 1.00 89.25 241 PRO A CA 1
ATOM 1826 C C . PRO A 1 241 ? 17.192 13.359 -15.952 1.00 89.25 241 PRO A C 1
ATOM 1828 O O . PRO A 1 241 ? 18.177 14.024 -15.621 1.00 89.25 241 PRO A O 1
ATOM 1831 N N . ASP A 1 242 ? 15.946 13.707 -15.631 1.00 89.75 242 ASP A N 1
ATOM 1832 C CA . ASP A 1 242 ? 15.568 14.910 -14.885 1.00 89.75 242 ASP A CA 1
ATOM 1833 C C . ASP A 1 242 ? 15.306 14.567 -13.403 1.00 89.75 242 ASP A C 1
ATOM 1835 O O . ASP A 1 242 ? 14.392 13.790 -13.102 1.00 89.75 242 ASP A O 1
ATOM 1839 N N . PRO A 1 243 ? 16.052 15.161 -12.449 1.00 90.06 243 PRO A N 1
ATOM 1840 C CA . PRO A 1 243 ? 15.849 14.913 -11.023 1.00 90.06 243 PRO A CA 1
ATOM 1841 C C . PRO A 1 243 ? 14.508 15.433 -10.477 1.00 90.06 243 PRO A C 1
ATOM 1843 O O . PRO A 1 243 ? 14.194 15.151 -9.323 1.00 90.06 243 PRO A O 1
ATOM 1846 N N . ASN A 1 244 ? 13.732 16.203 -11.249 1.00 89.00 244 ASN A N 1
ATOM 1847 C CA . ASN A 1 244 ? 12.399 16.670 -10.850 1.00 89.00 244 ASN A CA 1
ATOM 1848 C C . ASN A 1 244 ? 11.276 15.674 -11.182 1.00 89.00 244 ASN A C 1
ATOM 1850 O O . ASN A 1 244 ? 10.133 15.901 -10.785 1.00 89.00 244 ASN A O 1
ATOM 1854 N N . LEU A 1 245 ? 11.576 14.603 -11.921 1.00 91.00 245 LEU A N 1
ATOM 1855 C CA . LEU A 1 245 ? 10.609 13.585 -12.330 1.00 91.00 245 LEU A CA 1
ATOM 1856 C C . LEU A 1 245 ? 10.854 12.269 -11.588 1.00 91.00 245 LEU A C 1
ATOM 1858 O O . LEU A 1 245 ? 11.944 12.016 -11.071 1.00 91.00 245 LEU A O 1
ATOM 1862 N N . PHE A 1 246 ? 9.831 11.417 -11.536 1.00 93.25 246 PHE A N 1
ATOM 1863 C CA . PHE A 1 246 ? 9.926 10.109 -10.892 1.00 93.25 246 PHE A CA 1
ATOM 1864 C C . PHE A 1 246 ? 10.787 9.141 -11.712 1.00 93.25 246 PHE A C 1
ATOM 1866 O O . PHE A 1 246 ? 10.907 9.281 -12.932 1.00 93.25 246 PHE A O 1
ATOM 1873 N N . VAL A 1 247 ? 11.395 8.151 -11.054 1.00 94.88 247 VAL A N 1
ATOM 1874 C CA . VAL A 1 247 ? 12.157 7.094 -11.740 1.00 94.88 247 VAL A CA 1
ATOM 1875 C C . VAL A 1 247 ? 11.291 5.840 -11.906 1.00 94.88 247 VAL A C 1
ATOM 1877 O O . VAL A 1 247 ? 10.787 5.326 -10.904 1.00 94.88 247 VAL A O 1
ATOM 1880 N N . PRO A 1 248 ? 11.110 5.322 -13.138 1.00 95.69 248 PRO A N 1
ATOM 1881 C CA . PRO A 1 248 ? 10.247 4.172 -13.371 1.00 95.69 248 PRO A CA 1
ATOM 1882 C C . PRO A 1 248 ? 10.865 2.868 -12.861 1.00 95.69 248 PRO A C 1
ATOM 1884 O O . PRO A 1 248 ? 12.012 2.544 -13.173 1.00 95.69 248 PRO A O 1
ATOM 1887 N N . LEU A 1 249 ? 10.066 2.081 -12.144 1.00 95.81 249 LEU A N 1
ATOM 1888 C CA . LEU A 1 249 ? 10.339 0.679 -11.843 1.00 95.81 249 LEU A CA 1
ATOM 1889 C C . LEU A 1 249 ? 10.332 -0.149 -13.133 1.00 95.81 249 LEU A C 1
ATOM 1891 O O . LEU A 1 249 ? 9.507 0.060 -14.030 1.00 95.81 249 LEU A O 1
ATOM 1895 N N . LYS A 1 250 ? 11.252 -1.109 -13.222 1.00 94.44 250 LYS A N 1
ATOM 1896 C CA . LYS A 1 250 ? 11.422 -2.004 -14.370 1.00 94.44 250 LYS A CA 1
ATOM 1897 C C . LYS A 1 250 ? 11.396 -3.466 -13.946 1.00 94.44 250 LYS A C 1
ATOM 1899 O O . LYS A 1 250 ? 11.714 -3.824 -12.813 1.00 94.44 250 LYS A O 1
ATOM 1904 N N . VAL A 1 251 ? 11.064 -4.333 -14.902 1.00 94.56 251 VAL A N 1
ATOM 1905 C CA . VAL A 1 251 ? 11.252 -5.780 -14.749 1.00 94.56 251 VAL A CA 1
ATOM 1906 C C . VAL A 1 251 ? 12.725 -6.059 -14.430 1.00 94.56 251 VAL A C 1
ATOM 1908 O O . VAL A 1 251 ? 13.622 -5.563 -15.110 1.00 94.56 251 VAL A O 1
ATOM 1911 N N . GLY A 1 252 ? 12.968 -6.844 -13.383 1.00 93.69 252 GLY A N 1
ATOM 1912 C CA . GLY A 1 252 ? 14.292 -7.146 -12.843 1.00 93.69 252 GLY A CA 1
ATOM 1913 C C . GLY A 1 252 ? 14.724 -6.278 -11.659 1.00 93.69 252 GLY A C 1
ATOM 1914 O O . GLY A 1 252 ? 15.734 -6.609 -11.035 1.00 93.69 252 GLY A O 1
ATOM 1915 N N . ASP A 1 253 ? 13.987 -5.219 -11.309 1.00 95.69 253 ASP A N 1
ATOM 1916 C CA . ASP A 1 253 ? 14.252 -4.469 -10.079 1.00 95.69 253 ASP A CA 1
ATOM 1917 C C . ASP A 1 253 ? 13.859 -5.313 -8.850 1.00 95.69 253 ASP A C 1
ATOM 1919 O O . ASP A 1 253 ? 12.835 -6.001 -8.843 1.00 95.69 253 ASP A O 1
ATOM 1923 N N . PHE A 1 254 ? 14.692 -5.277 -7.807 1.00 95.81 254 PHE A N 1
ATOM 1924 C CA . PHE A 1 254 ? 14.384 -5.886 -6.513 1.00 95.81 254 PHE A CA 1
ATOM 1925 C C . PHE A 1 254 ? 13.687 -4.858 -5.631 1.00 95.81 254 PHE A C 1
ATOM 1927 O O . PHE A 1 254 ? 14.203 -3.750 -5.453 1.00 95.81 254 PHE A O 1
ATOM 1934 N N . ILE A 1 255 ? 12.549 -5.233 -5.061 1.00 97.00 255 ILE A N 1
ATOM 1935 C CA . ILE A 1 255 ? 11.745 -4.358 -4.217 1.00 97.00 255 ILE A CA 1
ATOM 1936 C C . ILE A 1 255 ? 11.431 -5.022 -2.880 1.00 97.00 255 ILE A C 1
ATOM 1938 O O . ILE A 1 255 ? 11.299 -6.243 -2.783 1.00 97.00 255 ILE A O 1
ATOM 1942 N N . ILE A 1 256 ? 11.261 -4.187 -1.866 1.00 95.69 256 ILE A N 1
ATOM 1943 C CA . ILE A 1 256 ? 10.597 -4.509 -0.608 1.00 95.69 256 ILE A CA 1
ATOM 1944 C C . ILE A 1 256 ? 9.274 -3.746 -0.628 1.00 95.69 256 ILE A C 1
ATOM 1946 O O . ILE A 1 256 ? 9.256 -2.567 -0.966 1.00 95.69 256 ILE A O 1
ATOM 1950 N N . TYR A 1 257 ? 8.159 -4.392 -0.318 1.00 95.06 257 TYR A N 1
ATOM 1951 C CA . TYR A 1 257 ? 6.842 -3.765 -0.386 1.00 95.06 257 TYR A CA 1
ATOM 1952 C C . TYR A 1 257 ? 5.965 -4.167 0.796 1.00 95.06 257 TYR A C 1
ATOM 1954 O O . TYR A 1 257 ? 6.082 -5.265 1.340 1.00 95.06 257 TYR A O 1
ATOM 1962 N N . SER A 1 258 ? 5.078 -3.254 1.177 1.00 94.31 258 SER A N 1
ATOM 1963 C CA . SER A 1 258 ? 4.049 -3.445 2.196 1.00 94.31 258 SER A CA 1
ATOM 1964 C C . SER A 1 258 ? 2.694 -3.059 1.630 1.00 94.31 258 SER A C 1
ATOM 1966 O O . SER A 1 258 ? 2.572 -2.098 0.862 1.00 94.31 258 SER A O 1
ATOM 1968 N N . GLY A 1 259 ? 1.663 -3.797 2.020 1.00 93.56 259 GLY A N 1
ATOM 1969 C CA . GLY A 1 259 ? 0.327 -3.583 1.491 1.00 93.56 259 GLY A CA 1
ATOM 1970 C C . GLY A 1 259 ? -0.750 -4.337 2.244 1.00 93.56 259 GLY A C 1
ATOM 1971 O O . GLY A 1 259 ? -0.480 -5.077 3.184 1.00 93.56 259 GLY A O 1
ATOM 1972 N N . THR A 1 260 ? -1.983 -4.147 1.798 1.00 94.44 260 THR A N 1
ATOM 1973 C CA . THR A 1 260 ? -3.141 -4.892 2.299 1.00 94.44 260 THR A CA 1
ATOM 1974 C C . THR A 1 260 ? -3.521 -5.949 1.268 1.00 94.44 260 THR A C 1
ATOM 1976 O O . THR A 1 260 ? -3.610 -5.636 0.080 1.00 94.44 260 THR A O 1
ATOM 1979 N N . ILE A 1 261 ? -3.737 -7.198 1.691 1.00 95.00 261 ILE A N 1
ATOM 1980 C CA . ILE A 1 261 ? -4.332 -8.218 0.821 1.00 95.00 261 ILE A CA 1
ATOM 1981 C C . ILE A 1 261 ? -5.785 -7.836 0.594 1.00 95.00 261 ILE A C 1
ATOM 1983 O O . ILE A 1 261 ? -6.561 -7.698 1.542 1.00 95.00 261 ILE A O 1
ATOM 1987 N N . VAL A 1 262 ? -6.126 -7.705 -0.676 1.00 94.62 262 VAL A N 1
ATOM 1988 C CA . VAL A 1 262 ? -7.453 -7.375 -1.177 1.00 94.62 262 VAL A CA 1
ATOM 1989 C C . VAL A 1 262 ? -7.798 -8.327 -2.323 1.00 94.62 262 VAL A C 1
ATOM 1991 O O . VAL A 1 262 ? -6.963 -9.127 -2.760 1.00 94.62 262 VAL A O 1
ATOM 1994 N N . GLU A 1 263 ? -9.029 -8.265 -2.814 1.00 93.88 263 GLU A N 1
ATOM 1995 C CA . GLU A 1 263 ? -9.490 -9.102 -3.919 1.00 93.88 263 GLU A CA 1
ATOM 1996 C C . GLU A 1 263 ? -10.196 -8.257 -4.977 1.00 93.88 263 GLU A C 1
ATOM 1998 O O . GLU A 1 263 ? -11.026 -7.408 -4.656 1.00 93.88 263 GLU A O 1
ATOM 2003 N N . ASP A 1 264 ? -9.839 -8.493 -6.240 1.00 91.00 264 ASP A N 1
ATOM 2004 C CA . ASP A 1 264 ? -10.490 -7.914 -7.411 1.00 91.00 264 ASP A CA 1
ATOM 2005 C C . ASP A 1 264 ? -11.149 -9.012 -8.269 1.00 91.00 264 ASP A C 1
ATOM 2007 O O . ASP A 1 264 ? -11.186 -10.192 -7.918 1.00 91.00 264 ASP A O 1
ATOM 2011 N N . THR A 1 265 ? -11.640 -8.638 -9.452 1.00 89.12 265 THR A N 1
ATOM 2012 C CA . THR A 1 265 ? -12.247 -9.584 -10.410 1.00 89.12 265 THR A CA 1
ATOM 2013 C C . THR A 1 265 ? -11.302 -10.680 -10.921 1.00 89.12 265 THR A C 1
ATOM 2015 O O . THR A 1 265 ? -11.774 -11.697 -11.425 1.00 89.12 265 THR A O 1
ATOM 2018 N N . ASN A 1 266 ? -9.984 -10.500 -10.801 1.00 87.75 266 ASN A N 1
ATOM 2019 C CA . ASN A 1 266 ? -8.960 -11.457 -11.222 1.00 87.75 266 ASN A CA 1
ATOM 2020 C C . ASN A 1 266 ? -8.376 -12.251 -10.031 1.00 87.75 266 ASN A C 1
ATOM 2022 O O . ASN A 1 266 ? -7.428 -13.019 -10.213 1.00 87.75 266 ASN A O 1
ATOM 2026 N N . GLY A 1 267 ? -8.924 -12.072 -8.823 1.00 91.56 267 GLY A N 1
ATOM 2027 C CA . GLY A 1 267 ? -8.525 -12.753 -7.593 1.00 91.56 267 GLY A CA 1
ATOM 2028 C C . GLY A 1 267 ? -7.718 -11.870 -6.640 1.00 91.56 267 GLY A C 1
ATOM 2029 O O . GLY A 1 267 ? -7.750 -10.642 -6.698 1.00 91.56 267 GLY A O 1
ATOM 2030 N N . ARG A 1 268 ? -6.972 -12.502 -5.732 1.00 94.44 268 ARG A N 1
ATOM 2031 C CA . ARG A 1 268 ? -6.228 -11.785 -4.687 1.00 94.44 268 ARG A CA 1
ATOM 2032 C C . ARG A 1 268 ? -5.040 -11.015 -5.234 1.00 94.44 268 ARG A C 1
ATOM 2034 O O . ARG A 1 268 ? -4.337 -11.480 -6.135 1.00 94.44 268 ARG A O 1
ATOM 2041 N N . LEU A 1 269 ? -4.794 -9.865 -4.625 1.00 95.12 269 LEU A N 1
ATOM 2042 C CA . LEU A 1 269 ? -3.639 -9.022 -4.888 1.00 95.12 269 LEU A CA 1
ATOM 2043 C C . LEU A 1 269 ? -3.248 -8.232 -3.638 1.00 95.12 269 LEU A C 1
ATOM 2045 O O . LEU A 1 269 ? -3.996 -8.160 -2.664 1.00 95.12 269 LEU A O 1
ATOM 2049 N N . ILE A 1 270 ? -2.059 -7.643 -3.676 1.00 95.56 270 ILE A N 1
ATOM 2050 C CA . ILE A 1 270 ? -1.573 -6.721 -2.655 1.00 95.56 270 ILE A CA 1
ATOM 2051 C C . ILE A 1 270 ? -1.804 -5.290 -3.134 1.00 95.56 270 ILE A C 1
ATOM 2053 O O . ILE A 1 270 ? -1.183 -4.841 -4.100 1.00 95.56 270 ILE A O 1
ATOM 2057 N N . ALA A 1 271 ? -2.679 -4.573 -2.432 1.00 95.00 271 ALA A N 1
ATOM 2058 C CA . ALA A 1 271 ? -2.804 -3.127 -2.528 1.00 95.00 271 ALA A CA 1
ATOM 2059 C C . ALA A 1 271 ? -1.632 -2.507 -1.760 1.00 95.00 271 ALA A C 1
ATOM 2061 O O . ALA A 1 271 ? -1.683 -2.345 -0.537 1.00 95.00 271 ALA A O 1
ATOM 2062 N N . ALA A 1 272 ? -0.533 -2.247 -2.467 1.00 95.25 272 ALA A N 1
ATOM 2063 C CA . ALA A 1 272 ? 0.677 -1.704 -1.878 1.00 95.25 272 ALA A CA 1
ATOM 2064 C C . ALA A 1 272 ? 0.481 -0.230 -1.540 1.00 95.25 272 ALA A C 1
ATOM 2066 O O . ALA A 1 272 ? 0.145 0.589 -2.400 1.00 95.25 272 ALA A O 1
ATOM 2067 N N . TYR A 1 273 ? 0.744 0.096 -0.281 1.00 93.38 273 TYR A N 1
ATOM 2068 C CA . TYR A 1 273 ? 0.782 1.468 0.202 1.00 93.38 273 TYR A CA 1
ATOM 2069 C C . TYR A 1 273 ? 2.216 1.973 0.395 1.00 93.38 273 TYR A C 1
ATOM 2071 O O . TYR A 1 273 ? 2.425 3.168 0.582 1.00 93.38 273 TYR A O 1
ATOM 2079 N N . SER A 1 274 ? 3.212 1.079 0.365 1.00 93.25 274 SER A N 1
ATOM 2080 C CA . SER A 1 274 ? 4.625 1.446 0.389 1.00 93.25 274 SER A CA 1
ATOM 2081 C C . SER A 1 274 ? 5.475 0.459 -0.405 1.00 93.25 274 SER A C 1
ATOM 2083 O O . SER A 1 274 ? 5.265 -0.754 -0.341 1.00 93.25 274 SER A O 1
ATOM 2085 N N . ILE A 1 275 ? 6.446 0.993 -1.146 1.00 95.88 275 ILE A N 1
ATOM 2086 C CA . ILE A 1 275 ? 7.426 0.228 -1.916 1.00 95.88 275 ILE A CA 1
ATOM 2087 C C . ILE A 1 275 ? 8.789 0.898 -1.759 1.00 95.88 275 ILE A C 1
ATOM 2089 O O . ILE A 1 275 ? 8.932 2.100 -1.985 1.00 95.88 275 ILE A O 1
ATOM 2093 N N . GLU A 1 276 ? 9.795 0.095 -1.436 1.00 95.69 276 GLU A N 1
ATOM 2094 C CA . GLU A 1 276 ? 11.202 0.455 -1.474 1.00 95.69 276 GLU A CA 1
ATOM 2095 C C . GLU A 1 276 ? 11.917 -0.333 -2.579 1.00 95.69 276 GLU A C 1
ATOM 2097 O O . GLU A 1 276 ? 12.071 -1.551 -2.498 1.00 95.69 276 GLU A O 1
ATOM 2102 N N . GLY A 1 277 ? 12.376 0.356 -3.622 1.00 95.38 277 GLY A N 1
ATOM 2103 C CA . GLY A 1 277 ? 13.230 -0.230 -4.651 1.00 95.38 277 GLY A CA 1
ATOM 2104 C C . GLY A 1 277 ? 14.698 -0.216 -4.237 1.00 95.38 277 GLY A C 1
ATOM 2105 O O . GLY A 1 277 ? 15.225 0.830 -3.857 1.00 95.38 277 GLY A O 1
ATOM 2106 N N . ASN A 1 278 ? 15.392 -1.346 -4.382 1.00 94.88 278 ASN A N 1
ATOM 2107 C CA . ASN A 1 278 ? 16.832 -1.457 -4.139 1.00 94.88 278 ASN A CA 1
ATOM 2108 C C . ASN A 1 278 ? 17.633 -0.792 -5.276 1.00 94.88 278 ASN A C 1
ATOM 2110 O O . ASN A 1 278 ? 18.263 -1.452 -6.106 1.00 94.88 278 ASN A O 1
ATOM 2114 N N . LEU A 1 279 ? 17.544 0.537 -5.338 1.00 93.50 279 LEU A N 1
ATOM 2115 C CA . LEU A 1 279 ? 18.137 1.397 -6.354 1.00 93.50 279 LEU A CA 1
ATOM 2116 C C . LEU A 1 279 ? 18.975 2.499 -5.689 1.00 93.50 279 LEU A C 1
ATOM 2118 O O . LEU A 1 279 ? 18.549 3.155 -4.740 1.00 93.50 279 LEU A O 1
ATOM 2122 N N . GLY A 1 280 ? 20.182 2.718 -6.207 1.00 92.00 280 GLY A N 1
ATOM 2123 C CA . GLY A 1 280 ? 21.112 3.754 -5.756 1.00 92.00 280 GLY A CA 1
ATOM 2124 C C . GLY A 1 280 ? 20.988 5.033 -6.581 1.00 92.00 280 GLY A C 1
ATOM 2125 O O . GLY A 1 280 ? 21.827 5.273 -7.446 1.00 92.00 280 GLY A O 1
ATOM 2126 N N . ILE A 1 281 ? 19.947 5.833 -6.345 1.00 91.44 281 ILE A N 1
ATOM 2127 C CA . ILE A 1 281 ? 19.665 7.054 -7.119 1.00 91.44 281 ILE A CA 1
ATOM 2128 C C . ILE A 1 281 ? 20.115 8.292 -6.340 1.00 91.44 281 ILE A C 1
ATOM 2130 O O . ILE A 1 281 ? 19.707 8.482 -5.192 1.00 91.44 281 ILE A O 1
ATOM 2134 N N . TYR A 1 282 ? 20.922 9.154 -6.961 1.00 88.62 282 TYR A N 1
ATOM 2135 C CA . TYR A 1 282 ? 21.517 10.323 -6.304 1.00 88.62 282 TYR A CA 1
ATOM 2136 C C . TYR A 1 282 ? 21.313 11.607 -7.110 1.00 88.62 282 TYR A C 1
ATOM 2138 O O . TYR A 1 282 ? 21.361 11.587 -8.332 1.00 88.62 282 TYR A O 1
ATOM 2146 N N . THR A 1 283 ? 21.161 12.750 -6.440 1.00 84.06 283 THR A N 1
ATOM 2147 C CA . THR A 1 283 ? 21.085 14.080 -7.085 1.00 84.06 283 THR A CA 1
ATOM 2148 C C . THR A 1 283 ? 22.345 14.923 -6.892 1.00 84.06 283 THR A C 1
ATOM 2150 O O . THR A 1 283 ? 22.462 16.013 -7.443 1.00 84.06 283 THR A O 1
ATOM 2153 N N . THR A 1 284 ? 23.313 14.447 -6.106 1.00 70.81 284 THR A N 1
ATOM 2154 C CA . THR A 1 284 ? 24.623 15.087 -5.936 1.00 70.81 284 THR A CA 1
ATOM 2155 C C . THR A 1 284 ? 25.712 14.015 -5.837 1.00 70.81 284 THR A C 1
ATOM 2157 O O . THR A 1 284 ? 25.540 13.045 -5.095 1.00 70.81 284 THR A O 1
ATOM 2160 N N . PRO A 1 285 ? 26.845 14.152 -6.549 1.00 56.44 285 PRO A N 1
ATOM 2161 C CA . PRO A 1 285 ? 27.950 13.208 -6.432 1.00 56.44 285 PRO A CA 1
ATOM 2162 C C . PRO A 1 285 ? 28.580 13.246 -5.030 1.00 56.44 285 PRO A C 1
ATOM 2164 O O . PRO A 1 285 ? 29.098 14.275 -4.603 1.00 56.44 285 PRO A O 1
ATOM 2167 N N . GLY A 1 286 ? 28.598 12.112 -4.327 1.00 51.28 286 GLY A N 1
ATOM 2168 C CA . GLY A 1 286 ? 29.452 11.918 -3.147 1.00 51.28 286 GLY A CA 1
ATOM 2169 C C . GLY A 1 286 ? 28.978 12.530 -1.821 1.00 51.28 286 GLY A C 1
ATOM 2170 O O . GLY A 1 286 ? 29.725 12.458 -0.845 1.00 51.28 286 GLY A O 1
ATOM 2171 N N . THR A 1 287 ? 27.763 13.076 -1.727 1.00 49.09 287 THR A N 1
ATOM 2172 C CA . THR A 1 287 ? 27.170 13.529 -0.456 1.00 49.09 287 THR A CA 1
ATOM 2173 C C . THR A 1 287 ? 26.028 12.620 -0.005 1.00 49.09 287 THR A C 1
ATOM 2175 O O . THR A 1 287 ? 25.112 12.296 -0.752 1.00 49.09 287 THR A O 1
ATOM 2178 N N . MET A 1 288 ? 26.110 12.186 1.252 1.00 42.31 288 MET A N 1
ATOM 2179 C CA . MET A 1 288 ? 25.108 11.362 1.924 1.00 42.31 288 MET A CA 1
ATOM 2180 C C . MET A 1 288 ? 23.909 12.199 2.415 1.00 42.31 288 MET A C 1
ATOM 2182 O O . MET A 1 288 ? 24.110 13.178 3.127 1.00 42.31 288 MET A O 1
ATOM 2186 N N . TRP A 1 289 ? 22.707 11.714 2.073 1.00 39.44 289 TRP A N 1
ATOM 2187 C CA . TRP A 1 289 ? 21.346 11.919 2.614 1.00 39.44 289 TRP A CA 1
ATOM 2188 C C . TRP A 1 289 ? 20.802 13.344 2.837 1.00 39.44 289 TRP A C 1
ATOM 2190 O O . TRP A 1 289 ? 21.226 14.058 3.742 1.00 39.44 289 TRP A O 1
ATOM 2200 N N . VAL A 1 290 ? 19.686 13.647 2.161 1.00 38.72 290 VAL A N 1
ATOM 2201 C CA . VAL A 1 290 ? 18.593 14.455 2.728 1.00 38.72 290 VAL A CA 1
ATOM 2202 C C . VAL A 1 290 ? 17.278 13.711 2.499 1.00 38.72 290 VAL A C 1
ATOM 2204 O O . VAL A 1 290 ? 16.684 13.843 1.443 1.00 38.72 290 VAL A O 1
ATOM 2207 N N . PHE A 1 291 ? 16.851 12.939 3.501 1.00 33.31 291 PHE A N 1
ATOM 2208 C CA . PHE A 1 291 ? 15.455 12.836 3.942 1.00 33.31 291 PHE A CA 1
ATOM 2209 C C . PHE A 1 291 ? 15.449 12.378 5.412 1.00 33.31 291 PHE A C 1
ATOM 2211 O O . PHE A 1 291 ? 15.956 11.297 5.717 1.00 33.31 291 PHE A O 1
ATOM 2218 N N . PRO A 1 292 ? 14.889 13.158 6.357 1.00 41.09 292 PRO A N 1
ATOM 2219 C CA . PRO A 1 292 ? 14.556 12.679 7.691 1.00 41.09 292 PRO A CA 1
ATOM 2220 C C . PRO A 1 292 ? 13.184 11.988 7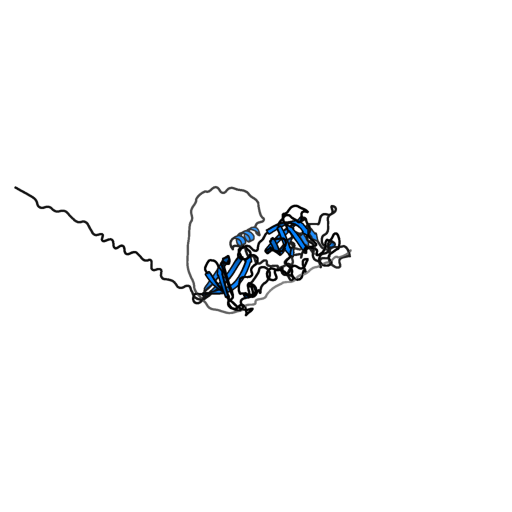.635 1.00 41.09 292 PRO A C 1
ATOM 222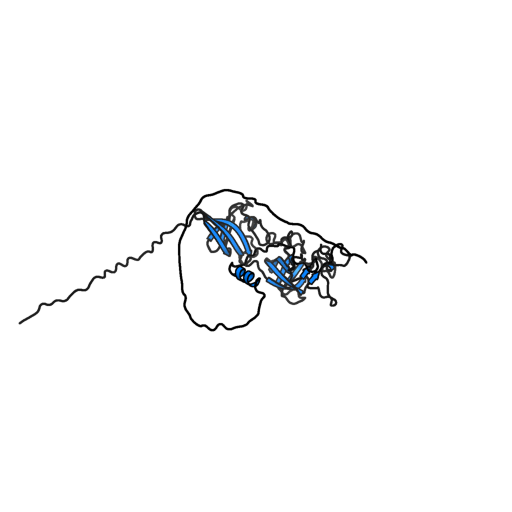2 O O . PRO A 1 292 ? 12.229 12.420 8.270 1.00 41.09 292 PRO A O 1
ATOM 2225 N N . GLY A 1 293 ? 13.071 10.927 6.836 1.00 32.44 293 GLY A N 1
ATOM 2226 C CA . GLY A 1 293 ? 11.896 10.061 6.810 1.00 32.44 293 GLY A CA 1
ATOM 2227 C C . GLY A 1 293 ? 12.009 9.047 7.936 1.00 32.44 293 GLY A C 1
ATOM 2228 O O . GLY A 1 293 ? 12.633 7.999 7.794 1.00 32.44 293 GLY A O 1
ATOM 2229 N N . LYS A 1 294 ? 11.472 9.387 9.104 1.00 29.30 294 LYS A N 1
ATOM 2230 C CA . LYS A 1 294 ? 11.351 8.464 10.226 1.00 29.30 294 LYS A CA 1
ATOM 2231 C C . LYS A 1 294 ? 10.335 7.392 9.828 1.00 29.30 294 LYS A C 1
ATOM 2233 O O . LYS A 1 294 ? 9.140 7.621 9.965 1.00 29.30 294 LYS A O 1
ATOM 2238 N N . PHE A 1 295 ? 10.795 6.227 9.375 1.00 35.06 295 PHE A N 1
ATOM 2239 C CA . PHE A 1 295 ? 9.972 5.021 9.460 1.00 35.06 295 PHE A CA 1
ATOM 2240 C C . PHE A 1 295 ? 9.438 4.932 10.900 1.00 35.06 295 PHE A C 1
ATOM 2242 O O . PHE A 1 295 ? 10.252 5.041 11.834 1.00 35.06 295 PHE A O 1
ATOM 2249 N N . PRO A 1 296 ? 8.127 4.743 11.146 1.00 31.61 296 PRO A N 1
ATOM 2250 C CA . PRO A 1 296 ? 7.712 4.232 12.436 1.00 31.61 296 PRO A CA 1
ATOM 2251 C C . PRO A 1 296 ? 8.409 2.883 12.578 1.00 31.61 296 PRO A C 1
ATOM 2253 O O . PRO A 1 296 ? 8.146 1.925 11.859 1.00 31.61 296 PRO A O 1
ATOM 2256 N N . SER A 1 297 ? 9.403 2.856 13.458 1.00 32.03 297 SER A N 1
ATOM 2257 C CA . SER A 1 297 ? 10.125 1.663 13.863 1.00 32.03 297 SER A CA 1
ATOM 2258 C C . SER A 1 297 ? 9.146 0.768 14.615 1.00 32.03 297 SER A C 1
ATOM 2260 O O . SER A 1 297 ? 9.183 0.708 15.840 1.00 32.03 297 SER A O 1
ATOM 2262 N N . ILE A 1 298 ? 8.221 0.123 13.908 1.00 39.47 298 ILE A N 1
ATOM 2263 C CA . ILE A 1 298 ? 7.177 -0.676 14.551 1.00 39.47 298 ILE A CA 1
ATOM 2264 C C . ILE A 1 298 ? 7.736 -2.007 15.080 1.00 39.47 298 ILE A C 1
ATOM 2266 O O . ILE A 1 298 ? 7.097 -2.661 15.893 1.00 39.47 298 ILE A O 1
ATOM 2270 N N . LEU A 1 299 ? 8.992 -2.354 14.752 1.00 36.53 299 LEU A N 1
ATOM 2271 C CA . LEU A 1 299 ? 9.661 -3.579 15.216 1.00 36.53 299 LEU A CA 1
ATOM 2272 C C . LEU A 1 299 ? 11.125 -3.381 15.628 1.00 36.53 299 LEU A C 1
ATOM 2274 O O . LEU A 1 299 ? 12.010 -4.139 15.231 1.00 36.53 299 LEU A O 1
ATOM 2278 N N . MET A 1 300 ? 11.410 -2.401 16.485 1.00 29.72 300 MET A N 1
ATOM 2279 C CA . MET A 1 300 ? 12.645 -2.454 17.275 1.00 29.72 300 MET A CA 1
ATOM 2280 C C . MET A 1 300 ? 12.309 -2.787 18.727 1.00 29.72 300 MET A C 1
ATOM 2282 O O . MET A 1 300 ? 12.033 -1.912 19.545 1.00 29.72 300 MET A O 1
ATOM 2286 N N . PHE A 1 301 ? 12.367 -4.080 19.064 1.00 28.64 301 PHE A N 1
ATOM 2287 C CA . PHE A 1 301 ? 12.453 -4.504 20.458 1.00 28.64 301 PHE A CA 1
ATOM 2288 C C . PHE A 1 301 ? 13.615 -3.743 21.137 1.00 28.64 301 PHE A C 1
ATOM 2290 O O . PHE A 1 301 ? 14.709 -3.675 20.559 1.00 28.64 301 PHE A O 1
ATOM 2297 N N . PRO A 1 302 ? 13.448 -3.209 22.367 1.00 27.78 302 PRO A N 1
ATOM 2298 C CA . PRO A 1 302 ? 14.439 -2.348 23.035 1.00 27.78 302 PRO A CA 1
ATOM 2299 C C . PRO A 1 302 ? 15.837 -2.970 23.232 1.00 27.78 302 PRO A C 1
ATOM 2301 O O . PRO A 1 302 ? 16.789 -2.292 23.624 1.00 27.78 302 PRO A O 1
ATOM 2304 N N . SER A 1 303 ? 15.984 -4.272 22.988 1.00 29.06 303 SER A N 1
ATOM 2305 C CA . SER A 1 303 ? 17.240 -5.017 23.058 1.00 29.06 303 SER A CA 1
ATOM 2306 C C . SER A 1 303 ? 18.128 -4.854 21.815 1.00 29.06 303 SER A C 1
ATOM 2308 O O . SER A 1 303 ? 19.352 -4.927 21.942 1.00 29.06 303 SER A O 1
ATOM 2310 N N . ALA A 1 304 ? 17.564 -4.580 20.633 1.00 29.39 304 ALA A N 1
ATOM 2311 C CA . ALA A 1 304 ? 18.325 -4.499 19.380 1.00 29.39 304 ALA A CA 1
ATOM 2312 C C . ALA A 1 304 ? 19.055 -3.155 19.197 1.00 29.39 304 ALA A C 1
ATOM 2314 O O . ALA A 1 304 ? 20.139 -3.105 18.607 1.00 29.39 304 ALA A O 1
ATOM 2315 N N . GLN A 1 305 ? 18.529 -2.075 19.783 1.00 32.00 305 GLN A N 1
ATOM 2316 C CA . GLN A 1 305 ? 19.129 -0.739 19.700 1.00 32.00 305 GLN A CA 1
ATOM 2317 C C . GLN A 1 305 ? 20.515 -0.688 20.365 1.00 32.00 305 GLN A C 1
ATOM 2319 O O . GLN A 1 305 ? 21.460 -0.114 19.822 1.00 32.00 305 GLN A O 1
ATOM 2324 N N . ARG A 1 306 ? 20.692 -1.428 21.469 1.00 27.78 306 ARG A N 1
ATOM 2325 C CA . ARG A 1 306 ? 21.982 -1.537 22.170 1.00 27.78 306 ARG A CA 1
ATOM 2326 C C . ARG A 1 306 ? 23.049 -2.291 21.366 1.00 27.78 306 ARG A C 1
ATOM 2328 O O . ARG A 1 306 ? 24.239 -2.022 21.524 1.00 27.78 306 ARG A O 1
ATOM 2335 N N . ILE A 1 307 ? 22.644 -3.209 20.488 1.00 32.47 307 ILE A N 1
ATOM 2336 C CA . ILE A 1 307 ? 23.565 -3.987 19.645 1.00 32.47 307 ILE A CA 1
ATOM 2337 C C . ILE A 1 307 ? 24.012 -3.158 18.433 1.00 32.47 307 ILE A C 1
ATOM 2339 O O . ILE A 1 307 ? 25.186 -3.202 18.057 1.00 32.47 307 ILE A O 1
ATOM 2343 N N . PHE A 1 308 ? 23.118 -2.352 17.854 1.00 27.38 308 PHE A N 1
ATOM 2344 C CA . PHE A 1 308 ? 23.439 -1.526 16.687 1.00 27.38 308 PHE A CA 1
ATOM 2345 C C . PHE A 1 308 ? 24.300 -0.300 17.039 1.00 27.38 308 PHE A C 1
ATOM 2347 O O . PHE A 1 308 ? 25.231 0.033 16.304 1.00 27.38 308 PHE A O 1
ATOM 2354 N N . GLU A 1 309 ? 24.076 0.324 18.200 1.00 34.47 309 GLU A N 1
ATOM 2355 C CA . GLU A 1 309 ? 24.938 1.407 18.705 1.00 34.47 309 GLU A CA 1
ATOM 2356 C C . GLU A 1 309 ? 26.315 0.894 19.151 1.00 34.47 309 GLU A C 1
ATOM 2358 O O . GLU A 1 309 ? 27.330 1.545 18.899 1.00 34.47 309 GLU A O 1
ATOM 2363 N N . SER A 1 310 ? 26.391 -0.324 19.700 1.00 29.59 310 SER A N 1
ATOM 2364 C CA . SER A 1 310 ? 27.670 -0.966 20.029 1.00 29.59 310 SER A CA 1
ATOM 2365 C C . SER A 1 310 ? 28.521 -1.279 18.792 1.00 29.59 310 SER A C 1
ATOM 2367 O O . SER A 1 310 ? 29.750 -1.274 18.893 1.00 29.59 310 SER A O 1
ATOM 2369 N N . LYS A 1 311 ? 27.909 -1.577 17.638 1.00 31.39 311 LYS A N 1
ATOM 2370 C CA . LYS A 1 311 ? 28.638 -1.879 16.392 1.00 31.39 311 LYS A CA 1
ATOM 2371 C C . LYS A 1 311 ? 29.135 -0.629 15.664 1.00 31.39 311 LYS A C 1
ATOM 2373 O O . LYS A 1 311 ? 30.073 -0.725 14.879 1.00 31.39 311 LYS A O 1
ATOM 2378 N N . ARG A 1 312 ? 28.577 0.549 15.966 1.00 36.81 312 ARG A N 1
ATOM 2379 C CA . ARG A 1 312 ? 28.982 1.823 15.351 1.00 36.81 312 ARG A CA 1
ATOM 2380 C C . ARG A 1 312 ? 30.316 2.368 15.883 1.00 36.81 312 ARG A C 1
ATOM 2382 O O . ARG A 1 312 ? 30.879 3.260 15.262 1.00 36.81 312 ARG A O 1
ATOM 2389 N N . ASN A 1 313 ? 30.848 1.814 16.982 1.00 33.59 313 ASN A N 1
ATOM 2390 C CA . ASN A 1 313 ? 32.032 2.355 17.665 1.00 33.59 313 ASN A CA 1
ATOM 2391 C C . ASN A 1 313 ? 33.222 1.382 17.813 1.00 33.59 313 ASN A C 1
ATOM 2393 O O . ASN A 1 313 ? 34.076 1.576 18.675 1.00 33.59 313 ASN A O 1
ATOM 2397 N N . LYS A 1 314 ? 33.309 0.322 16.995 1.00 30.91 314 LYS A N 1
ATOM 2398 C CA . LYS A 1 314 ? 34.481 -0.577 16.979 1.00 30.91 314 LYS A CA 1
ATOM 2399 C C . LYS A 1 314 ? 34.901 -0.971 15.559 1.00 30.91 314 LYS A C 1
ATOM 2401 O O . LYS A 1 314 ? 34.702 -2.100 15.130 1.00 30.91 314 LYS A O 1
ATOM 2406 N N . ARG A 1 315 ? 35.559 -0.048 14.852 1.00 31.39 315 ARG A N 1
ATOM 2407 C CA . ARG A 1 315 ? 36.623 -0.401 13.897 1.00 31.39 315 ARG A CA 1
ATOM 2408 C C . ARG A 1 315 ? 37.962 -0.257 14.612 1.00 31.39 315 ARG A C 1
ATOM 2410 O O . ARG A 1 315 ? 38.546 0.807 14.514 1.00 31.39 315 ARG A O 1
ATOM 2417 N N . VAL A 1 316 ? 38.426 -1.293 15.311 1.00 30.17 316 VAL A N 1
ATOM 2418 C CA . VAL A 1 316 ? 39.860 -1.611 15.468 1.00 30.17 316 VAL A CA 1
ATOM 2419 C C . VAL A 1 316 ? 39.977 -3.102 15.819 1.00 30.17 316 VAL A C 1
ATOM 2421 O O . VAL A 1 316 ? 39.412 -3.547 16.812 1.00 30.17 316 VAL A O 1
ATOM 2424 N N . SER A 1 317 ? 40.760 -3.811 15.004 1.00 25.55 317 SER A N 1
ATOM 2425 C CA . SER A 1 317 ? 41.389 -5.123 15.219 1.00 25.55 317 SER A CA 1
ATOM 2426 C C . SER A 1 317 ? 40.509 -6.375 15.307 1.00 25.55 317 SER A C 1
ATOM 2428 O O . SER A 1 317 ? 39.862 -6.678 16.306 1.00 25.55 317 SER A O 1
ATOM 2430 N N . THR A 1 318 ? 40.611 -7.158 14.239 1.00 26.34 318 THR A N 1
ATOM 2431 C CA . THR A 1 318 ? 40.256 -8.569 14.116 1.00 26.34 318 THR A CA 1
ATOM 2432 C C . THR A 1 318 ? 41.243 -9.422 14.923 1.00 26.34 318 THR A C 1
ATOM 2434 O O . THR A 1 318 ? 42.409 -9.481 14.558 1.00 26.34 318 THR A O 1
ATOM 2437 N N . GLU A 1 319 ? 40.796 -10.123 15.967 1.00 25.72 319 GLU A N 1
ATOM 2438 C CA . GLU A 1 319 ? 41.453 -11.349 16.449 1.00 25.72 319 GLU A CA 1
ATOM 2439 C C . GLU A 1 319 ? 40.395 -12.368 16.891 1.00 25.72 319 GLU A C 1
ATOM 2441 O O . GLU A 1 319 ? 39.417 -12.055 17.574 1.00 25.72 319 GLU A O 1
ATOM 2446 N N . ILE A 1 320 ? 40.587 -13.595 16.416 1.00 24.67 320 ILE A N 1
ATOM 2447 C CA . ILE A 1 320 ? 39.705 -14.753 16.533 1.00 24.67 320 ILE A CA 1
ATOM 2448 C C . ILE A 1 320 ? 40.164 -15.621 17.718 1.00 24.67 320 ILE A C 1
ATOM 2450 O O . ILE A 1 320 ? 41.333 -15.969 17.805 1.00 24.67 320 ILE A O 1
ATOM 2454 N N . LEU A 1 321 ? 39.194 -16.006 18.560 1.00 22.97 321 LEU A N 1
ATOM 2455 C CA . LEU A 1 321 ? 39.127 -17.163 19.478 1.00 22.97 321 LEU A CA 1
ATOM 2456 C C . LEU A 1 321 ? 40.246 -17.413 20.519 1.00 22.97 321 LEU A C 1
ATOM 2458 O O . LEU A 1 321 ? 41.350 -17.813 20.180 1.00 22.97 321 LEU A O 1
ATOM 2462 N N . LEU A 1 322 ? 39.856 -17.428 21.807 1.00 23.09 322 LEU A N 1
ATOM 2463 C CA . LEU A 1 322 ? 39.873 -18.610 22.706 1.00 23.09 322 LEU A CA 1
ATOM 2464 C C . LEU A 1 322 ? 39.663 -18.169 24.168 1.00 23.09 322 LEU A C 1
ATOM 2466 O O . LEU A 1 322 ? 40.607 -17.781 24.850 1.00 23.09 322 LEU A O 1
ATOM 2470 N N . VAL A 1 323 ? 38.443 -18.295 24.703 1.00 24.84 323 VAL A N 1
ATOM 2471 C CA . VAL A 1 323 ? 38.220 -18.205 26.159 1.00 24.84 323 VAL A CA 1
ATOM 2472 C C . VAL A 1 323 ? 38.136 -19.619 26.728 1.00 24.84 323 VAL A C 1
ATOM 2474 O O . VAL A 1 323 ? 37.094 -20.269 26.694 1.00 24.84 323 VAL A O 1
ATOM 2477 N N . LYS A 1 324 ? 39.267 -20.097 27.260 1.00 24.67 324 LYS A N 1
ATOM 2478 C CA . LYS A 1 324 ? 39.315 -21.208 28.219 1.00 24.67 324 LYS A CA 1
ATOM 2479 C C . LYS A 1 324 ? 38.805 -20.708 29.573 1.00 24.67 324 LYS A C 1
ATOM 2481 O O . LYS A 1 324 ? 39.319 -19.735 30.115 1.00 24.67 324 LYS A O 1
ATOM 2486 N N . TYR A 1 325 ? 37.833 -21.416 30.138 1.00 24.25 325 TYR A N 1
ATOM 2487 C CA . TYR A 1 325 ? 37.381 -21.242 31.518 1.00 24.25 325 TYR A CA 1
ATOM 2488 C C . TYR A 1 325 ? 38.534 -21.465 32.512 1.00 24.25 325 TYR A C 1
ATOM 2490 O O . TYR A 1 325 ? 39.104 -22.558 32.559 1.00 24.25 325 TYR A O 1
ATOM 2498 N N . LYS A 1 326 ? 38.820 -20.485 33.384 1.00 23.81 326 LYS A N 1
ATOM 2499 C CA . LYS A 1 326 ? 39.422 -20.765 34.697 1.00 23.81 326 LYS A CA 1
ATOM 2500 C C . LYS A 1 326 ? 38.994 -19.749 35.767 1.00 23.81 326 LYS A C 1
ATOM 2502 O O . LYS A 1 326 ? 39.155 -18.545 35.639 1.00 23.81 326 LYS A O 1
ATOM 2507 N N . LYS A 1 327 ? 38.416 -20.335 36.810 1.00 27.55 327 LYS A N 1
ATOM 2508 C CA . LYS A 1 327 ? 37.891 -19.859 38.097 1.00 27.55 327 LYS A CA 1
ATOM 2509 C C . LYS A 1 327 ? 38.880 -18.976 38.885 1.00 27.55 327 LYS A C 1
ATOM 2511 O O . LYS A 1 327 ? 39.966 -19.472 39.162 1.00 27.55 327 LYS A O 1
ATOM 2516 N N . GLN A 1 328 ? 38.481 -17.771 39.332 1.00 25.42 328 GLN A N 1
ATOM 2517 C CA . GLN A 1 328 ? 38.926 -17.182 40.617 1.00 25.42 328 GLN A CA 1
ATOM 2518 C C . GLN A 1 328 ? 38.163 -15.899 41.042 1.00 25.42 328 GLN A C 1
ATOM 2520 O O . GLN A 1 328 ? 38.232 -14.862 40.397 1.00 25.42 328 GLN A O 1
ATOM 2525 N N . GLU A 1 329 ? 37.422 -16.065 42.142 1.00 27.00 329 GLU A N 1
ATOM 2526 C CA . GLU A 1 329 ? 37.053 -15.173 43.262 1.00 27.00 329 GLU A CA 1
ATOM 2527 C C . GLU A 1 329 ? 36.712 -13.675 43.080 1.00 27.00 329 GLU A C 1
ATOM 2529 O O . GLU A 1 329 ? 37.556 -12.812 42.852 1.00 27.00 329 GLU A O 1
ATOM 2534 N N . LEU A 1 330 ? 35.441 -13.379 43.393 1.00 24.03 330 LEU A N 1
ATOM 2535 C CA . LEU A 1 330 ? 34.892 -12.082 43.799 1.00 24.03 330 LEU A CA 1
ATOM 2536 C C . LEU A 1 330 ? 35.517 -11.600 45.125 1.00 24.03 330 LEU A C 1
ATOM 2538 O O . LEU A 1 330 ? 35.419 -12.289 46.140 1.00 24.03 330 LEU A O 1
ATOM 2542 N N . LYS A 1 331 ? 35.995 -10.351 45.167 1.00 24.62 331 LYS A N 1
ATOM 2543 C CA . LYS A 1 331 ? 36.072 -9.557 46.406 1.00 24.62 331 LYS A CA 1
ATOM 2544 C C . LYS A 1 331 ? 35.198 -8.313 46.275 1.00 24.62 331 LYS A C 1
ATOM 2546 O O . LYS A 1 331 ? 35.503 -7.389 45.529 1.00 24.62 331 LYS A O 1
ATOM 2551 N N . VAL A 1 332 ? 34.096 -8.334 47.018 1.00 26.17 332 VAL A N 1
ATOM 2552 C CA . VAL A 1 332 ? 33.168 -7.223 47.238 1.00 26.17 332 VAL A CA 1
ATOM 2553 C C . VAL A 1 332 ? 33.720 -6.346 48.359 1.00 26.17 332 VAL A C 1
ATOM 2555 O O . VAL A 1 332 ? 33.969 -6.850 49.451 1.00 26.17 332 VAL A O 1
ATOM 2558 N N . THR A 1 333 ? 33.829 -5.035 48.129 1.00 24.55 333 THR A N 1
ATOM 2559 C CA . THR A 1 333 ? 33.965 -4.050 49.213 1.00 24.55 333 THR A CA 1
ATOM 2560 C C . THR A 1 333 ? 32.960 -2.922 48.999 1.00 24.55 333 THR A C 1
ATOM 2562 O O . THR A 1 333 ? 33.154 -2.032 48.177 1.00 24.55 333 THR A O 1
ATOM 2565 N N . LEU A 1 334 ? 31.870 -2.980 49.765 1.00 23.73 334 LEU A N 1
ATOM 2566 C CA . LEU A 1 334 ? 30.896 -1.910 49.974 1.00 23.73 334 LEU A CA 1
ATOM 2567 C C . LEU A 1 334 ? 31.439 -0.922 51.019 1.00 23.73 334 LEU A C 1
ATOM 2569 O O . LEU A 1 334 ? 31.788 -1.334 52.125 1.00 23.73 334 LEU A O 1
ATOM 2573 N N . ARG A 1 335 ? 31.422 0.385 50.729 1.00 25.73 335 ARG A N 1
ATOM 2574 C CA . ARG A 1 335 ? 31.319 1.421 51.772 1.00 25.73 335 ARG A CA 1
ATOM 2575 C C . ARG A 1 335 ? 30.344 2.524 51.371 1.00 25.73 335 ARG A C 1
ATOM 2577 O O . ARG A 1 335 ? 30.512 3.222 50.380 1.00 25.73 335 ARG A O 1
ATOM 2584 N N . THR A 1 336 ? 29.331 2.647 52.212 1.00 26.11 336 THR A N 1
ATOM 2585 C CA . THR A 1 336 ? 28.216 3.592 52.244 1.00 26.11 336 THR A CA 1
ATOM 2586 C C . THR A 1 336 ? 28.599 4.860 53.017 1.00 26.11 336 THR A C 1
ATOM 2588 O O . THR A 1 336 ? 29.197 4.741 54.086 1.00 26.11 336 THR A O 1
ATOM 2591 N N . LYS A 1 337 ? 28.136 6.050 52.592 1.00 25.39 337 LYS A N 1
ATOM 2592 C CA . LYS A 1 337 ? 27.427 6.998 53.485 1.00 25.39 337 LYS A CA 1
ATOM 2593 C C . LYS A 1 337 ? 26.717 8.135 52.733 1.00 25.39 337 LYS A C 1
ATOM 2595 O O . LYS A 1 337 ? 27.234 8.703 51.782 1.00 25.39 337 LYS A O 1
ATOM 2600 N N . LEU A 1 338 ? 25.498 8.406 53.201 1.00 25.22 338 LEU A N 1
ATOM 2601 C CA . LEU A 1 338 ? 24.452 9.279 52.664 1.00 25.22 338 LEU A CA 1
ATOM 2602 C C . LEU A 1 338 ? 24.562 10.768 53.074 1.00 25.22 338 LEU A C 1
ATOM 2604 O O . LEU A 1 338 ? 24.928 11.059 54.206 1.00 25.22 338 LEU A O 1
ATOM 2608 N N . ARG A 1 339 ? 24.041 11.631 52.176 1.00 25.83 339 ARG A N 1
ATOM 2609 C CA . ARG A 1 339 ? 23.156 12.829 52.329 1.00 25.83 339 ARG A CA 1
ATOM 2610 C C . ARG A 1 339 ? 23.465 13.922 53.383 1.00 25.83 339 ARG A C 1
ATOM 2612 O O . ARG A 1 339 ? 23.382 13.647 54.573 1.00 25.83 339 ARG A O 1
ATOM 2619 N N . ARG A 1 340 ? 23.435 15.208 52.967 1.00 25.70 340 ARG A N 1
ATOM 2620 C CA . ARG A 1 340 ? 22.250 16.128 52.970 1.00 25.70 340 ARG A CA 1
ATOM 2621 C C . ARG A 1 340 ? 22.593 17.594 52.577 1.00 25.70 340 ARG A C 1
ATOM 2623 O O . ARG A 1 340 ? 23.530 18.163 53.104 1.00 25.70 340 ARG A O 1
ATOM 2630 N N . TYR A 1 341 ? 21.740 18.162 51.711 1.00 23.12 341 TYR A N 1
ATOM 2631 C CA . TYR A 1 341 ? 21.081 19.495 51.700 1.00 23.12 341 TYR A CA 1
ATOM 2632 C C . TYR A 1 341 ? 21.807 20.853 51.955 1.00 23.12 341 TYR A C 1
ATOM 2634 O O . TYR A 1 341 ? 22.134 21.177 53.087 1.00 23.12 341 TYR A O 1
ATOM 2642 N N . ARG A 1 342 ? 21.711 21.708 50.907 1.00 23.42 342 ARG A N 1
ATOM 2643 C CA . ARG A 1 342 ? 21.162 23.101 50.813 1.00 23.42 342 ARG A CA 1
ATOM 2644 C C . ARG A 1 342 ? 21.969 24.363 51.238 1.00 23.42 342 ARG A C 1
ATOM 2646 O O . ARG A 1 342 ? 22.515 24.424 52.326 1.00 23.42 342 ARG A O 1
ATOM 2653 N N . TYR A 1 343 ? 21.774 25.399 50.392 1.00 24.78 343 TYR A N 1
ATOM 2654 C CA . TYR A 1 343 ? 21.897 26.879 50.524 1.00 24.78 343 TYR A CA 1
ATOM 2655 C C . TYR A 1 343 ? 23.095 27.624 49.850 1.00 24.78 343 TYR A C 1
ATOM 2657 O O . TYR A 1 343 ? 24.221 27.563 50.318 1.00 24.78 343 TYR A O 1
ATOM 2665 N N . LEU A 1 344 ? 22.751 28.302 48.728 1.00 22.25 344 LEU A N 1
ATOM 2666 C CA . LEU A 1 344 ? 23.141 29.602 48.080 1.00 22.25 344 LEU A CA 1
ATOM 2667 C C . LEU A 1 344 ? 24.073 30.611 48.830 1.00 22.25 344 LEU A C 1
ATOM 2669 O O . LEU A 1 344 ? 24.171 30.474 50.045 1.00 22.25 344 LEU A O 1
ATOM 2673 N N . PRO A 1 345 ? 24.513 31.781 48.256 1.00 36.62 345 PRO A N 1
ATOM 2674 C CA . PRO A 1 345 ? 24.869 32.238 46.875 1.00 36.62 345 PRO A CA 1
ATOM 2675 C C . PRO A 1 345 ? 26.144 33.176 46.804 1.00 36.62 345 PRO A C 1
ATOM 2677 O O . PRO A 1 345 ? 26.842 33.312 47.800 1.00 36.62 345 PRO A O 1
ATOM 2680 N N . LEU A 1 346 ? 26.361 33.894 45.665 1.00 24.06 346 LEU A N 1
ATOM 2681 C CA . LEU A 1 346 ? 27.239 35.092 45.408 1.00 24.06 346 LEU A CA 1
ATOM 2682 C C . LEU A 1 346 ? 28.769 34.823 45.260 1.00 24.06 346 LEU A C 1
ATOM 2684 O O . LEU A 1 346 ? 29.282 33.946 45.931 1.00 24.06 346 LEU A O 1
ATOM 2688 N N . THR A 1 347 ? 29.639 35.489 44.474 1.00 24.08 347 THR A N 1
ATOM 2689 C CA . THR A 1 347 ? 29.655 36.566 43.449 1.00 24.08 347 THR A CA 1
ATOM 2690 C C . THR A 1 347 ? 31.084 36.649 42.857 1.00 24.08 347 THR A C 1
ATOM 2692 O O . THR A 1 347 ? 32.044 36.364 43.561 1.00 24.08 347 THR A O 1
ATOM 2695 N N . TRP A 1 348 ? 31.198 37.074 41.590 1.00 23.11 348 TRP A N 1
ATOM 2696 C CA . TRP A 1 348 ? 32.280 37.825 40.910 1.00 23.11 348 TRP A CA 1
ATOM 2697 C C . TRP A 1 348 ? 33.684 37.980 41.536 1.00 23.11 348 TRP A C 1
ATOM 2699 O O . TRP A 1 348 ? 33.809 38.635 42.563 1.00 23.11 348 TRP A O 1
ATOM 2709 N N . ILE A 1 349 ? 34.738 37.620 40.774 1.00 26.41 349 ILE A N 1
ATOM 2710 C CA . ILE A 1 349 ? 36.024 38.355 40.705 1.00 26.41 349 ILE A CA 1
ATOM 2711 C C . ILE A 1 349 ? 36.563 38.333 39.256 1.00 26.41 349 ILE A C 1
ATOM 2713 O O . ILE A 1 349 ? 36.789 37.273 38.679 1.00 26.41 349 ILE A O 1
ATOM 2717 N N . HIS A 1 350 ? 36.777 39.524 38.687 1.00 23.08 350 HIS A N 1
ATOM 2718 C CA . HIS A 1 350 ? 37.659 39.809 37.547 1.00 23.08 350 HIS A CA 1
ATOM 2719 C C . HIS A 1 350 ? 39.054 40.151 38.095 1.00 23.08 350 HIS A C 1
ATOM 2721 O O . HIS A 1 350 ? 39.139 40.997 38.982 1.00 23.08 350 HIS A O 1
ATOM 2727 N N . VAL A 1 351 ? 40.130 39.592 37.528 1.00 26.48 351 VAL A N 1
ATOM 2728 C CA . VAL A 1 351 ? 41.487 40.167 37.599 1.00 26.48 351 VAL A CA 1
ATOM 2729 C C . VAL A 1 351 ? 42.179 39.967 36.243 1.00 26.48 351 VAL A C 1
ATOM 2731 O O . VAL A 1 351 ? 42.422 38.844 35.809 1.00 26.48 351 VAL A O 1
ATOM 2734 N N . LEU A 1 352 ? 42.447 41.091 35.575 1.00 24.14 352 LEU A N 1
ATOM 2735 C CA . LEU A 1 352 ? 43.409 41.267 34.482 1.00 24.14 352 LEU A CA 1
ATOM 2736 C C . LEU A 1 352 ? 44.837 41.113 35.035 1.00 24.14 352 LEU A C 1
ATOM 2738 O O . LEU A 1 352 ? 45.053 41.506 36.174 1.00 24.14 352 LEU A O 1
ATOM 2742 N N . GLU A 1 353 ? 45.810 40.639 34.243 1.00 24.42 353 GLU A N 1
ATOM 2743 C CA . GLU A 1 353 ? 46.905 41.481 33.706 1.00 24.42 353 GLU A CA 1
ATOM 2744 C C . GLU A 1 353 ? 48.034 40.672 33.008 1.00 24.42 353 GLU A C 1
ATOM 2746 O O . GLU A 1 353 ? 48.419 39.591 33.444 1.00 24.42 353 GLU A O 1
ATOM 2751 N N . LYS A 1 354 ? 48.616 41.325 31.986 1.00 25.67 354 LYS A N 1
ATOM 2752 C CA . LYS A 1 354 ? 49.972 41.213 31.390 1.00 25.67 354 LYS A CA 1
ATOM 2753 C C . LYS A 1 354 ? 50.202 40.344 30.141 1.00 25.67 354 LYS A C 1
ATOM 2755 O O . LYS A 1 354 ? 50.528 39.165 30.202 1.00 25.67 354 LYS A O 1
ATOM 2760 N N . ARG A 1 355 ? 50.206 41.040 28.991 1.00 25.94 355 ARG A N 1
ATOM 2761 C CA . ARG A 1 355 ? 51.103 40.796 27.838 1.00 25.94 355 ARG A CA 1
ATOM 2762 C C . ARG A 1 355 ? 52.414 41.589 27.995 1.00 25.94 355 ARG A C 1
ATOM 2764 O O . ARG A 1 355 ? 52.400 42.628 28.657 1.00 25.94 355 ARG A O 1
ATOM 2771 N N . PRO A 1 356 ? 53.472 41.213 27.255 1.00 35.72 356 PRO A N 1
ATOM 2772 C CA . PRO A 1 356 ? 54.314 42.196 26.564 1.00 35.72 356 PRO A CA 1
ATOM 2773 C C . PRO A 1 356 ? 54.505 41.914 25.054 1.00 35.72 356 PRO A C 1
ATOM 2775 O O . PRO A 1 356 ? 54.223 40.825 24.560 1.00 35.72 356 PRO A O 1
ATOM 2778 N N . ASN A 1 357 ? 54.942 42.961 24.341 1.00 28.56 357 ASN A N 1
ATOM 2779 C CA . ASN A 1 357 ? 55.005 43.160 22.884 1.00 28.56 357 ASN A CA 1
ATOM 2780 C C . ASN A 1 357 ? 56.303 42.680 22.173 1.00 28.56 357 ASN A C 1
ATOM 2782 O O . ASN A 1 357 ? 57.379 42.676 22.759 1.00 28.56 357 ASN A O 1
ATOM 2786 N N . VAL A 1 358 ? 56.103 42.390 20.874 1.00 35.31 358 VAL A N 1
ATOM 2787 C CA . VAL A 1 358 ? 56.909 42.265 19.612 1.00 35.31 358 VAL A CA 1
ATOM 2788 C C . VAL A 1 358 ? 58.167 43.174 19.453 1.00 35.31 358 VAL A C 1
ATOM 2790 O O . VAL A 1 358 ? 58.210 44.188 20.152 1.00 35.31 358 VAL A O 1
ATOM 2793 N N . PRO A 1 359 ? 59.156 42.915 18.535 1.00 37.66 359 PRO A N 1
ATOM 2794 C CA . PRO A 1 359 ? 59.067 43.294 17.084 1.00 37.66 359 PRO A CA 1
ATOM 2795 C C . PRO A 1 359 ? 59.903 42.470 16.034 1.00 37.66 359 PRO A C 1
ATOM 2797 O O . PRO A 1 359 ? 60.920 41.876 16.378 1.00 37.66 359 PRO A O 1
ATOM 2800 N N . GLY A 1 360 ? 59.548 42.540 14.726 1.00 28.41 360 GLY A N 1
ATOM 2801 C CA . GLY A 1 360 ? 60.487 42.368 13.576 1.00 28.41 360 GLY A CA 1
ATOM 2802 C C . GLY A 1 360 ? 60.008 41.578 12.323 1.00 28.41 360 GLY A C 1
ATOM 2803 O O . GLY A 1 360 ? 59.806 40.376 12.409 1.00 28.41 360 GLY A O 1
ATOM 2804 N N . VAL A 1 361 ? 59.890 42.239 11.154 1.00 31.55 361 VAL A N 1
ATOM 2805 C CA . VAL A 1 361 ? 59.531 41.736 9.780 1.00 31.55 361 VAL A CA 1
ATOM 2806 C C . VAL A 1 361 ? 60.799 41.773 8.868 1.00 31.55 361 VAL A C 1
ATOM 2808 O O . VAL A 1 361 ? 61.721 42.482 9.282 1.00 31.55 361 VAL A O 1
ATOM 2811 N N . PRO A 1 362 ? 60.950 41.072 7.700 1.00 38.28 362 PRO A N 1
ATOM 2812 C CA . PRO A 1 362 ? 60.312 41.367 6.377 1.00 38.28 362 PRO A CA 1
ATOM 2813 C C . PRO A 1 362 ? 59.833 40.094 5.593 1.00 38.28 362 PRO A C 1
ATOM 2815 O O . PRO A 1 362 ? 60.335 39.003 5.827 1.00 38.28 362 PRO A O 1
ATOM 2818 N N . LEU A 1 363 ? 58.728 40.090 4.824 1.00 27.48 363 LEU A N 1
ATOM 2819 C CA . LEU A 1 363 ? 58.503 40.529 3.419 1.00 27.48 363 LEU A CA 1
ATOM 2820 C C . LEU A 1 363 ? 59.286 39.742 2.339 1.00 27.48 363 LEU A C 1
ATOM 2822 O O . LEU A 1 363 ? 60.496 39.884 2.284 1.00 27.48 363 LEU A O 1
ATOM 2826 N N . PHE A 1 364 ? 58.590 38.997 1.456 1.00 25.47 364 PHE A N 1
ATOM 2827 C CA . PHE A 1 364 ? 58.795 38.977 -0.012 1.00 25.47 364 PHE A CA 1
ATOM 2828 C C . PHE A 1 364 ? 57.651 38.235 -0.748 1.00 25.47 364 PHE A C 1
ATOM 2830 O O . PHE A 1 364 ? 57.157 37.204 -0.296 1.00 25.47 364 PHE A O 1
ATOM 2837 N N . HIS A 1 365 ? 57.234 38.807 -1.879 1.00 27.12 365 HIS A N 1
ATOM 2838 C CA . HIS A 1 365 ? 56.266 38.326 -2.877 1.00 27.12 365 HIS A CA 1
ATOM 2839 C C . HIS A 1 365 ? 56.927 38.443 -4.269 1.00 27.12 365 HIS A C 1
ATOM 2841 O O . HIS A 1 365 ? 57.943 39.132 -4.380 1.00 27.12 365 HIS A O 1
ATOM 2847 N N . ALA A 1 366 ? 56.261 37.887 -5.292 1.00 30.55 366 ALA A N 1
ATOM 2848 C CA . ALA A 1 366 ? 56.548 37.866 -6.744 1.00 30.55 366 ALA A CA 1
ATOM 2849 C C . ALA A 1 366 ? 57.224 36.562 -7.221 1.00 30.55 366 ALA A C 1
ATOM 2851 O O . ALA A 1 366 ? 58.202 36.124 -6.623 1.00 30.55 366 ALA A O 1
ATOM 2852 N N . LEU A 1 367 ? 56.740 35.869 -8.259 1.00 36.53 367 LEU A N 1
ATOM 2853 C CA . LEU A 1 367 ? 55.906 36.255 -9.413 1.00 36.53 367 LEU A CA 1
ATOM 2854 C C . LEU A 1 367 ? 54.647 35.396 -9.570 1.00 36.53 367 LEU A C 1
ATOM 2856 O O . LEU A 1 367 ? 54.706 34.204 -9.196 1.00 36.53 367 LEU A O 1
#

Organism: NCBI:txid47425

Foldseek 3Di:
DDDDDDDDDDDDDDPPPPPPPPVPPPPPDPPAWDKDKDKAWFPDWWFPDLVDQQTWTWTAGPNATATGHRNAAADEQADDGHRPSNQADSVGHGNDFPPPVFIKMKIFIFICHPNHTYTPYIYIAGPPLAKDKAFFQDADLQVQWTAGPFHHPDRVTHAIEHQAACVQLQEDHHPPPVNWHANNVAQLAAEPQRQHAHAYNHDQVVDARPQAGPLLFDADPVRHTALEDEADDPPDDPSHRDSVHHYYDDGGWMKIWGAGWHADPVGIHGNTRHMYTHGHYHHDPPDGDDDPPDDPCPDDDVVVVVVVVVVVPDPDDDDDDDDDDDDDDDDDDDDDDDDDDDDDDDDDDDDDDDDDDDDDDDDDDDD

Nearest PDB structures (foldseek):
  7ury-assembly1_A  TM=3.224E-01  e=5.175E+00  Homo sapiens
  8v5l-assembly1_B  TM=3.915E-01  e=5.456E+00  Homo sapiens

Radius o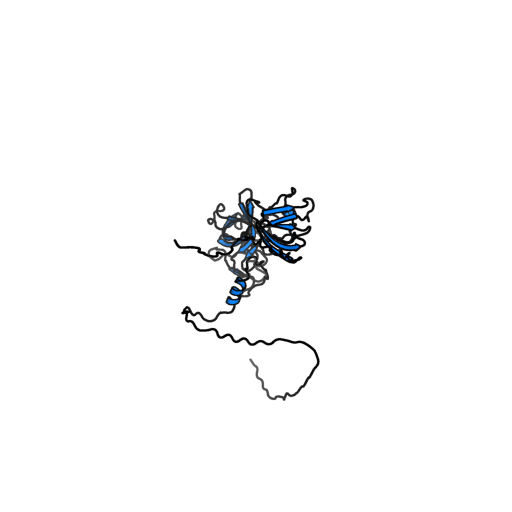f gyration: 34.99 Å; Cα contacts (8 Å, |Δi|>4): 656; chains: 1; bounding box: 86×110×118 Å

Secondary structure (DSSP, 8-state):
----------------------------PPPSSEEEEEEEEEEEEEES-TT-TT--EEEEETTEEEEE-TTPEEEPSS-EEEEGGGGB-TTS-B--TTTTTS-EEEEEEEEEETTEEEEEEEEEEETTTT-EEEEEEEEETTTTEEEESS-TT-TTSSEEEEE--TT-SSSS---S-TTS---TTTTSEEETTS-BEE--SS-TTT---TTS-GGGS-B-TTSPBPSEEEPPPSSPPTTS--TTSPEEP-TT-EEEEEEEEEEETTEEEEEEEEEEE--EEESSTT-----------TT--TTHHHHHHHHTT--S---------------------------------------------------

pLDDT: mean 74.43, std 27.37, range [22.25, 97.94]

Mean predicted aligned error: 15.98 Å

Solvent-accessible surface area (backbone atoms only — not comparable to full-atom values): 22641 Å² total; per-residue (Å²): 139,81,86,79,90,80,92,85,82,88,82,79,88,78,83,78,77,77,70,75,78,72,80,77,71,79,80,74,72,76,69,75,75,34,84,43,74,50,72,41,49,58,78,46,66,49,54,74,42,68,90,37,66,48,25,24,31,38,40,25,37,86,92,40,72,29,36,38,47,65,67,47,50,31,27,37,95,56,40,85,65,41,41,54,39,72,46,30,43,84,87,40,46,75,54,53,68,58,61,84,82,48,71,38,29,36,43,36,40,26,36,37,47,95,93,40,39,39,49,79,43,41,37,49,38,44,61,84,43,48,67,46,73,38,36,29,20,19,71,42,37,92,80,36,33,35,16,36,65,35,49,77,74,38,79,86,38,49,48,45,36,30,58,20,24,66,83,27,82,48,28,40,68,30,54,94,53,78,77,53,24,31,37,85,91,50,76,33,38,14,24,75,62,65,44,44,33,22,44,37,57,38,48,65,94,82,41,70,26,94,68,23,28,60,59,40,44,54,55,48,100,85,67,46,70,56,61,53,53,66,39,62,67,80,85,62,58,91,93,51,42,47,79,90,49,28,30,38,69,52,73,69,42,44,35,38,36,25,29,44,66,39,73,56,100,92,42,72,31,28,32,23,27,32,35,37,32,73,31,51,54,38,72,52,91,95,67,85,83,93,74,95,76,75,69,81,74,85,80,66,60,83,71,55,59,61,56,57,59,59,62,75,76,64,96,74,84,94,82,81,89,84,89,78,91,79,91,82,83,90,83,89,82,89,84,86,88,82,89,84,86,92,84,89,85,92,80,90,86,89,81,88,88,85,86,89,84,87,92,91,87,86,92,90,84,88,134

Sequence (367 aa):
MMRTVNLSFALLSVLNFFTGYTFSQVTSIPYDPSPYAAVGYITGATLDNSSDILSGGTLSINNLDIIIPRNLLVNTPSLTAVAWSELFNEDGTIDLPLWPEISWEAQVFANYIGGQYIAGIVYILQEIANLNEGFITAIDYEKGEFRVGGDFGDPTTGVRVVINDPVGRFGKVHGDWPLWTADTDNPSIQASTGFPLCLPRADPAVADDPLCPDTNRPVDTSGKPLSGFTFAAPPVPAGQPDPNLFVPLKVGDFIIYSGTIVEDTNGRLIAAYSIEGNLGIYTTPGTMWVFPGKFPSILMFPSAQRIFESKRNKRVSTEILLVKYKKQELKVTLRTKLRRYRYLPLTWIHVLEKRPNVPGVPLFHAL